Protein AF-0000000076524226 (afdb_homodimer)

InterPro domains:
  IPR002048 EF-hand domain [PF00036] (18-39)
  IPR002048 EF-hand domain [PF13499] (48-120)
  IPR002048 EF-hand domain [PS50222] (10-45)
  IPR002048 EF-hand domain [PS50222] (46-81)
  IPR002048 EF-hand domain [PS50222] (92-127)
  IPR002048 EF-hand domain [SM00054] (14-42)
  IPR002048 EF-hand domain [SM00054] (50-78)
  IPR002048 EF-hand domain [SM00054] (96-124)
  IPR002048 EF-hand domain [cd00051] (17-76)
  IPR002048 EF-hand domain [cd00051] (54-120)
  IPR011992 EF-hand domain pair [SSF47473] (4-131)
  IPR018247 EF-Hand 1, calcium-binding site [PS00018] (23-35)
  IPR018247 EF-Hand 1, calcium-binding site [PS00018] (59-71)
  IPR018247 EF-Hand 1, calcium-binding site [PS00018] (105-117)
  IPR028846 Recoverin family [PTHR23055] (5-121)

Organism: Hydatigena taeniaeformis (NCBI:txid6205)

Sequence (272 aa):
MYTHFFPDGKAKDFYAHLFRTFDQDNSGQIDFSEFLSAISITQSGGPEEKLGLAFQLYDIDGNGHIEESEMNEIIKAIYLMVGETDPSPENSSEVRTHAIFKKMDLNSDHVLSKEEFIRGCINDEHLYNLLASAGSMYTHFFPDGKAKDFYAHLFRTFDQDNSGQIDFSEFLSAISITQSGGPEEKLGLAFQLYDIDGNGHIEESEMNEIIKAIYLMVGETDPSPENSSEVRTHAIFKKMDLNSDHVLSKEEFIRGCINDEHLYNLLASAGS

Foldseek 3Di:
DVCVVPVVCLLVVLVVLLQCLLVVVNPVDHDPVSVVLLCCCLPPNDLLSLLVSLQSSLCRVPPQKHALVSQLSNQQSVCVVVVVPPPPVCPHSSNVSVVLQVQQVPVPPRIHGSVSSSVSCVVDVVNVCVRSVSSD/DVCVVPVVCLLVVLVVLLQCLLVVVNPSDHDPVSVVLLCCCLPPNDLLSLLVSLQSSLVRVPPQKHALVSQLSNQQSVCVVVVVPVPPVCPHSSNVSVVLQVQQVPVPPRIHGSVSSSVSCVVDVVNVCVRSVSSD

pLDDT: mean 84.21, std 14.84, range [30.91, 97.5]

Radius of gyration: 21.05 Å; Cα contacts (8 Å, |Δi|>4): 315; chains: 2; bounding box: 34×66×55 Å

Nearest PDB structures (foldseek):
  5g58-assembly1_A  TM=8.278E-01  e=1.095E-09  Homo sapiens
  5m6c-assembly1_A  TM=8.380E-01  e=1.095E-09  Homo sapiens
  4guk-assembly2_C  TM=8.661E-01  e=4.906E-09  Homo sapiens
  1s1e-assembly1_A  TM=8.691E-01  e=2.821E-08  Homo sapiens
  2i2r-assembly1_F  TM=8.117E-01  e=1.143E-07  Homo sapiens

Secondary structure (DSSP, 8-state):
-GGGT-TTSHHHHHHHHHHHHH-TT-SSSB-HHHHHHHHHHHHH--HHHHHHHHHHHH-TT-SSSEEHHHHHHHHHHHHHHHT-----GGG-HHHHHHHHHHHH-TT-SSEE-HHHHHHHHHT-HHHHHHHHGGG-/-GGGT-TTSHHHHHHHHHHHHH-TT-SSSB-HHHHHHHHHHHHH--HHHHHHHHHHHH-TT-SSSEEHHHHHHHHHHHHHHHT-----GGG-HHHHHHHHHHHH-TT-SSEE-HHHHHHHHHT-HHHHHHHHGGG-

Solvent-accessible surface area (backbone atoms only — not comparable to full-atom values): 14551 Å² total; per-residue (Å²): 120,71,50,72,78,27,74,78,48,43,45,50,54,38,49,52,40,50,48,53,47,38,16,77,81,70,74,72,41,31,38,62,70,36,48,50,50,47,50,41,29,60,75,69,39,52,72,68,52,33,38,50,51,31,48,44,43,31,18,74,86,66,78,69,44,30,38,62,68,37,43,25,52,49,49,41,25,48,30,56,57,73,60,59,64,69,57,50,73,86,58,23,46,63,50,50,37,50,55,53,47,60,70,29,27,83,81,69,77,72,46,30,44,62,66,36,48,48,50,41,26,71,76,27,65,68,50,28,57,59,51,43,43,72,73,96,120,71,49,72,79,25,75,77,49,44,43,49,54,38,51,51,40,50,49,52,45,38,17,78,82,69,74,72,40,30,38,64,69,36,48,51,51,47,49,40,30,60,73,68,40,51,73,67,51,33,40,50,52,32,50,44,44,30,18,73,85,65,79,70,44,29,40,63,70,37,42,26,52,49,50,41,24,49,30,55,56,74,61,56,63,64,66,50,72,86,58,24,46,62,51,50,38,50,54,52,46,60,71,29,26,81,83,69,77,72,44,30,44,64,65,36,48,48,52,42,25,72,77,26,65,68,50,28,58,58,52,43,44,72,74,96

Structure (mmCIF, N/CA/C/O backbone):
data_AF-0000000076524226-model_v1
#
loop_
_entity.id
_entity.type
_entity.pdbx_description
1 polymer 'Neuronal calcium sensor 2'
#
loop_
_atom_site.group_PDB
_atom_site.id
_atom_site.type_symbol
_atom_site.label_atom_id
_atom_site.label_alt_id
_atom_site.label_comp_id
_atom_site.label_asym_id
_atom_site.label_entity_id
_atom_site.label_seq_id
_atom_site.pdbx_PDB_ins_code
_atom_site.Cartn_x
_atom_site.Cartn_y
_atom_site.Cartn_z
_atom_site.occupancy
_atom_site.B_iso_or_equiv
_atom_site.auth_seq_id
_atom_site.auth_comp_id
_atom_site.auth_asym_id
_atom_site.auth_atom_id
_atom_site.pdbx_PDB_model_num
ATOM 1 N N . MET A 1 1 ? -4.512 12.789 -16.297 1 31.08 1 MET A N 1
ATOM 2 C CA . MET A 1 1 ? -3.553 13.094 -15.242 1 31.08 1 MET A CA 1
ATOM 3 C C . MET A 1 1 ? -2.791 11.844 -14.828 1 31.08 1 MET A C 1
ATOM 5 O O . MET A 1 1 ? -1.643 11.93 -14.383 1 31.08 1 MET A O 1
ATOM 9 N N . TYR A 1 2 ? -3.562 10.672 -14.859 1 38.88 2 TYR A N 1
ATOM 10 C CA . TYR A 1 2 ? -2.982 9.383 -14.508 1 38.88 2 TYR A CA 1
ATOM 11 C C . TYR A 1 2 ? -1.865 9 -15.477 1 38.88 2 TYR A C 1
ATOM 13 O O . TYR A 1 2 ? -1.028 8.148 -15.164 1 38.88 2 TYR A O 1
ATOM 21 N N . THR A 1 3 ? -1.943 9.633 -16.531 1 41.25 3 THR A N 1
ATOM 22 C CA . THR A 1 3 ? -1.023 9.312 -17.625 1 41.25 3 THR A CA 1
ATOM 23 C C . THR A 1 3 ? 0.42 9.586 -17.203 1 41.25 3 THR A C 1
ATOM 25 O O . THR A 1 3 ? 1.344 8.922 -17.688 1 41.25 3 THR A O 1
ATOM 28 N N . HIS A 1 4 ? 0.502 10.562 -16.484 1 46.34 4 HIS A N 1
ATOM 29 C CA . HIS A 1 4 ? 1.869 10.992 -16.203 1 46.34 4 HIS A CA 1
ATOM 30 C C . HIS A 1 4 ? 2.598 9.977 -15.328 1 46.34 4 HIS A C 1
ATOM 32 O O . HIS A 1 4 ? 3.818 9.828 -15.422 1 46.34 4 HIS A O 1
ATOM 38 N N . PHE A 1 5 ? 1.828 9.328 -14.477 1 49.19 5 PHE A N 1
ATOM 39 C CA . PHE A 1 5 ? 2.488 8.422 -13.547 1 49.19 5 PHE A CA 1
ATOM 40 C C . PHE A 1 5 ? 2.865 7.117 -14.242 1 49.19 5 PHE A C 1
ATOM 42 O O . PHE A 1 5 ? 3.844 6.469 -13.867 1 49.19 5 PHE A O 1
ATOM 49 N N . PHE A 1 6 ? 1.937 6.965 -15.312 1 55.94 6 PHE A N 1
ATOM 50 C CA . PHE A 1 6 ? 2.211 5.727 -16.031 1 55.94 6 PHE A CA 1
ATOM 51 C C . PHE A 1 6 ? 2.342 5.988 -17.531 1 55.94 6 PHE A C 1
ATOM 53 O O . PHE A 1 6 ? 1.397 5.758 -18.297 1 55.94 6 PHE A O 1
ATOM 60 N N . PRO A 1 7 ? 3.432 6.609 -17.766 1 52.22 7 PRO A N 1
ATOM 61 C CA . PRO A 1 7 ? 3.549 6.938 -19.188 1 52.22 7 PRO A CA 1
ATOM 62 C C . PRO A 1 7 ? 3.156 5.77 -20.094 1 52.22 7 PRO A C 1
ATOM 64 O O . PRO A 1 7 ? 2.629 5.984 -21.188 1 52.22 7 PRO A O 1
ATOM 67 N N . ASP A 1 8 ? 3.463 4.613 -19.797 1 54.5 8 ASP A N 1
ATOM 68 C CA . ASP A 1 8 ? 3.234 3.586 -20.812 1 54.5 8 ASP A CA 1
ATOM 69 C C . ASP A 1 8 ? 1.998 2.754 -20.484 1 54.5 8 ASP A C 1
ATOM 71 O O . ASP A 1 8 ? 1.542 1.955 -21.297 1 54.5 8 ASP A O 1
ATOM 75 N N . GLY A 1 9 ? 1.13 3.24 -19.594 1 59 9 GLY A N 1
ATOM 76 C CA . GLY A 1 9 ? -0.111 2.52 -19.359 1 59 9 GLY A CA 1
ATOM 77 C C . GLY A 1 9 ? 0.104 1.14 -18.766 1 59 9 GLY A C 1
ATOM 78 O O . GLY A 1 9 ? -0.778 0.603 -18.094 1 59 9 GLY A O 1
ATOM 79 N N . LYS A 1 10 ? 1.213 0.579 -19.078 1 61.47 10 LYS A N 1
ATOM 80 C CA . LYS A 1 10 ? 1.454 -0.808 -18.688 1 61.47 10 LYS A CA 1
ATOM 81 C C . LYS A 1 10 ? 1.562 -0.943 -17.172 1 61.47 10 LYS A C 1
ATOM 83 O O . LYS A 1 10 ? 1.096 -1.929 -16.594 1 61.47 10 LYS A O 1
ATOM 88 N N . ALA A 1 11 ? 1.977 -0.024 -16.547 1 72.44 11 ALA A N 1
ATOM 89 C CA . ALA A 1 11 ? 2.018 -0.03 -15.078 1 72.44 11 ALA A CA 1
ATOM 90 C C . ALA A 1 11 ? 0.61 -0.019 -14.492 1 72.44 11 ALA A C 1
ATOM 92 O O . ALA A 1 11 ? 0.351 -0.669 -13.477 1 72.44 11 ALA A O 1
ATOM 93 N N . LYS A 1 12 ? -0.269 0.464 -15.32 1 82.38 12 LYS A N 1
ATOM 94 C CA . LYS A 1 12 ? -1.661 0.52 -14.883 1 82.38 12 LYS A CA 1
ATOM 95 C C . LYS A 1 12 ? -2.277 -0.875 -14.828 1 82.38 12 LYS A C 1
ATOM 97 O O . LYS A 1 12 ? -3.1 -1.163 -13.953 1 82.38 12 LYS A O 1
ATOM 102 N N . ASP A 1 13 ? -1.847 -1.724 -15.719 1 86.31 13 ASP A N 1
ATOM 103 C CA . ASP A 1 13 ? -2.383 -3.08 -15.758 1 86.31 13 ASP A CA 1
ATOM 104 C C . ASP A 1 13 ? -2.031 -3.846 -14.484 1 86.31 13 ASP A C 1
ATOM 106 O O . ASP A 1 13 ? -2.857 -4.586 -13.953 1 86.31 13 ASP A O 1
ATOM 110 N N . PHE A 1 14 ? -0.881 -3.586 -14.102 1 87.06 14 PHE A N 1
ATOM 111 C CA . PHE A 1 14 ? -0.461 -4.266 -12.883 1 87.06 14 PHE A CA 1
ATOM 112 C C . PHE A 1 14 ? -1.296 -3.807 -11.695 1 87.06 14 PHE A C 1
ATOM 114 O O . PHE A 1 14 ? -1.747 -4.625 -10.891 1 87.06 14 PHE A O 1
ATOM 121 N N . TYR A 1 15 ? -1.519 -2.559 -11.695 1 90.06 15 TYR A N 1
ATOM 122 C CA . TYR A 1 15 ? -2.26 -2.025 -10.562 1 90.06 15 TYR A CA 1
ATOM 123 C C . TYR A 1 15 ? -3.723 -2.451 -10.617 1 90.06 15 TYR A C 1
ATOM 125 O O . TYR A 1 15 ? -4.367 -2.615 -9.578 1 90.06 15 TYR A O 1
ATOM 133 N N . ALA A 1 16 ? -4.184 -2.656 -11.758 1 92.38 16 ALA A N 1
ATOM 134 C CA . ALA A 1 16 ? -5.531 -3.193 -11.898 1 92.38 16 ALA A CA 1
ATOM 135 C C . ALA A 1 16 ? -5.629 -4.598 -11.305 1 92.38 16 ALA A C 1
ATOM 137 O O . ALA A 1 16 ? -6.617 -4.938 -10.656 1 92.38 16 ALA A O 1
ATOM 138 N N . HIS A 1 17 ? -4.602 -5.367 -11.523 1 91.88 17 HIS A N 1
ATOM 139 C CA . HIS A 1 17 ? -4.57 -6.715 -10.969 1 91.88 17 HIS A CA 1
ATOM 140 C C . HIS A 1 17 ? -4.441 -6.676 -9.445 1 91.88 17 HIS A C 1
ATOM 142 O O . HIS A 1 17 ? -5.074 -7.469 -8.75 1 91.88 17 HIS A O 1
ATOM 148 N N . LEU A 1 18 ? -3.65 -5.738 -8.992 1 91.81 18 LEU A N 1
ATOM 149 C CA . LEU A 1 18 ? -3.492 -5.57 -7.551 1 91.81 18 LEU A CA 1
ATOM 150 C C . LEU A 1 18 ? -4.805 -5.133 -6.906 1 91.81 18 LEU A C 1
ATOM 152 O O . LEU A 1 18 ? -5.188 -5.652 -5.855 1 91.81 18 LEU A O 1
ATOM 156 N N . PHE A 1 19 ? -5.426 -4.254 -7.566 1 94.81 19 PHE A N 1
ATOM 157 C CA . PHE A 1 19 ? -6.719 -3.768 -7.094 1 94.81 19 PHE A CA 1
ATOM 158 C C . PHE A 1 19 ? -7.715 -4.91 -6.977 1 94.81 19 PHE A C 1
ATOM 160 O O . PHE A 1 19 ? -8.406 -5.039 -5.961 1 94.81 19 PHE A O 1
ATOM 167 N N . ARG A 1 20 ? -7.781 -5.684 -7.984 1 94.44 20 ARG A N 1
ATOM 168 C CA . ARG A 1 20 ? -8.68 -6.836 -7.988 1 94.44 20 ARG A CA 1
ATOM 169 C C . ARG A 1 20 ? -8.352 -7.785 -6.84 1 94.44 20 ARG A C 1
ATOM 171 O O . ARG A 1 20 ? -9.258 -8.375 -6.242 1 94.44 20 ARG A O 1
ATOM 178 N N . THR A 1 21 ? -7.113 -7.961 -6.555 1 93.81 21 THR A N 1
ATOM 179 C CA . THR A 1 21 ? -6.672 -8.852 -5.488 1 93.81 21 THR A CA 1
ATOM 180 C C . THR A 1 21 ? -7.152 -8.352 -4.129 1 93.81 21 THR A C 1
ATOM 182 O O . THR A 1 21 ? -7.547 -9.148 -3.271 1 93.81 21 THR A O 1
ATOM 185 N N . PHE A 1 22 ? -7.152 -7.039 -3.971 1 93.81 22 PHE A N 1
ATOM 186 C CA . PHE A 1 22 ? -7.59 -6.445 -2.713 1 93.81 22 PHE A CA 1
ATOM 187 C C . PHE A 1 22 ? -9.109 -6.453 -2.607 1 93.81 22 PHE A C 1
ATOM 189 O O . PHE A 1 22 ? -9.656 -6.543 -1.507 1 93.81 22 PHE A O 1
ATOM 196 N N . ASP A 1 23 ? -9.688 -6.332 -3.742 1 95.62 23 ASP A N 1
ATOM 197 C CA . ASP A 1 23 ? -11.148 -6.375 -3.807 1 95.62 23 ASP A CA 1
ATOM 198 C C . ASP A 1 23 ? -11.656 -7.812 -3.736 1 95.62 23 ASP A C 1
ATOM 200 O O . ASP A 1 23 ? -12.172 -8.344 -4.723 1 95.62 23 ASP A O 1
ATOM 204 N N . GLN A 1 24 ? -11.688 -8.383 -2.611 1 91.62 24 GLN A N 1
ATOM 205 C CA . GLN A 1 24 ? -11.906 -9.805 -2.395 1 91.62 24 GLN A CA 1
ATOM 206 C C . GLN A 1 24 ? -13.328 -10.211 -2.793 1 91.62 24 GLN A C 1
ATOM 208 O O . GLN A 1 24 ? -13.562 -11.352 -3.201 1 91.62 24 GLN A O 1
ATOM 213 N N . ASP A 1 25 ? -14.266 -9.273 -2.734 1 92.88 25 ASP A N 1
ATOM 214 C CA . ASP A 1 25 ? -15.641 -9.641 -3.055 1 92.88 25 ASP A CA 1
ATOM 215 C C . ASP A 1 25 ? -16 -9.234 -4.48 1 92.88 25 ASP A C 1
ATOM 217 O O . ASP A 1 25 ? -17.156 -9.305 -4.879 1 92.88 25 ASP A O 1
ATOM 221 N N . ASN A 1 26 ? -15.039 -8.695 -5.215 1 92.75 26 ASN A N 1
ATOM 222 C CA . ASN A 1 26 ? -15.188 -8.32 -6.617 1 92.75 26 ASN A CA 1
ATOM 223 C C . ASN A 1 26 ? -16.312 -7.309 -6.816 1 92.75 26 ASN A C 1
ATOM 225 O O . ASN A 1 26 ? -17.078 -7.41 -7.77 1 92.75 26 ASN A O 1
ATOM 229 N N . SER A 1 27 ? -16.438 -6.336 -5.91 1 94.75 27 SER A N 1
ATOM 230 C CA . SER A 1 27 ? -17.5 -5.328 -5.98 1 94.75 27 SER A CA 1
ATOM 231 C C . SER A 1 27 ? -17.078 -4.164 -6.875 1 94.75 27 SER A C 1
ATOM 233 O O . SER A 1 27 ? -17.922 -3.34 -7.254 1 94.75 27 SER A O 1
ATOM 235 N N . GLY A 1 28 ? -15.812 -4.066 -7.16 1 95.25 28 GLY A N 1
ATOM 236 C CA . GLY A 1 28 ? -15.297 -2.939 -7.918 1 95.25 28 GLY A CA 1
ATOM 237 C C . GLY A 1 28 ? -14.805 -1.807 -7.035 1 95.25 28 GLY A C 1
ATOM 238 O O . GLY A 1 28 ? -14.398 -0.757 -7.535 1 95.25 28 GLY A O 1
ATOM 239 N N . GLN A 1 29 ? -14.93 -2.061 -5.77 1 97.12 29 GLN A N 1
ATOM 240 C CA . GLN A 1 29 ? -14.422 -1.116 -4.781 1 97.12 29 GLN A CA 1
ATOM 241 C C . GLN A 1 29 ? -13.781 -1.846 -3.602 1 97.12 29 GLN A C 1
ATOM 243 O O . GLN A 1 29 ? -14.125 -2.992 -3.312 1 97.12 29 GLN A O 1
ATOM 248 N N . ILE A 1 30 ? -12.852 -1.221 -2.953 1 97.19 30 ILE A N 1
ATOM 249 C CA . ILE A 1 30 ? -12.195 -1.782 -1.78 1 97.19 30 ILE A CA 1
ATOM 250 C C . ILE A 1 30 ? -12.797 -1.181 -0.513 1 97.19 30 ILE A C 1
ATOM 252 O O . ILE A 1 30 ? -12.797 0.04 -0.337 1 97.19 30 ILE A O 1
ATOM 256 N N . ASP A 1 31 ? -13.383 -1.979 0.28 1 96.69 31 ASP A N 1
ATOM 257 C CA . ASP A 1 31 ? -13.875 -1.489 1.563 1 96.69 31 ASP A CA 1
ATOM 258 C C . ASP A 1 31 ? -12.789 -1.568 2.633 1 96.69 31 ASP A C 1
ATOM 260 O O . ASP A 1 31 ? -11.672 -2.016 2.361 1 96.69 31 ASP A O 1
ATOM 264 N N . PHE A 1 32 ? -13.109 -1.116 3.799 1 94.5 32 PHE A N 1
ATOM 265 C CA . PHE A 1 32 ? -12.086 -0.991 4.836 1 94.5 32 PHE A CA 1
ATOM 266 C C . PHE A 1 32 ? -11.578 -2.361 5.262 1 94.5 32 PHE A C 1
ATOM 268 O O . PHE A 1 32 ? -10.375 -2.539 5.492 1 94.5 32 PHE A O 1
ATOM 275 N N . SER A 1 33 ? -12.43 -3.309 5.402 1 94.88 33 SER A N 1
ATOM 276 C CA . SER A 1 33 ? -12.016 -4.648 5.812 1 94.88 33 SER A CA 1
ATOM 277 C C . SER A 1 33 ? -11.039 -5.25 4.816 1 94.88 33 SER A C 1
ATOM 279 O O . SER A 1 33 ? -10.039 -5.863 5.207 1 94.88 33 SER A O 1
ATOM 281 N N . GLU A 1 34 ? -11.336 -5.086 3.551 1 95.94 34 GLU A N 1
ATOM 282 C CA . GLU A 1 34 ? -10.445 -5.566 2.496 1 95.94 34 GLU A CA 1
ATOM 283 C C . GLU A 1 34 ? -9.102 -4.844 2.533 1 95.94 34 GLU A C 1
ATOM 285 O O . GLU A 1 34 ? -8.055 -5.473 2.396 1 95.94 34 GLU A O 1
ATOM 290 N N . PHE A 1 35 ? -9.227 -3.602 2.713 1 93.81 35 PHE A N 1
ATOM 291 C CA . PHE A 1 35 ? -8.031 -2.771 2.801 1 93.81 35 PHE A CA 1
ATOM 292 C C . PHE A 1 35 ? -7.148 -3.217 3.959 1 93.81 35 PHE A C 1
ATOM 294 O O . PHE A 1 35 ? -5.953 -3.453 3.777 1 93.81 35 PHE A O 1
ATOM 301 N N . LEU A 1 36 ? -7.781 -3.316 5.051 1 90.56 36 LEU A N 1
ATOM 302 C CA . LEU A 1 36 ? -7.047 -3.697 6.254 1 90.56 36 LEU A CA 1
ATOM 303 C C . LEU A 1 36 ? -6.402 -5.07 6.086 1 90.56 36 LEU A C 1
ATOM 305 O O . LEU A 1 36 ? -5.254 -5.273 6.484 1 90.56 36 LEU A O 1
ATOM 309 N N . SER A 1 37 ? -7.102 -5.988 5.52 1 91.19 37 SER A N 1
ATOM 310 C CA . SER A 1 37 ? -6.59 -7.34 5.301 1 91.19 37 SER A CA 1
ATOM 311 C C . SER A 1 37 ? -5.363 -7.324 4.398 1 91.19 37 SER A C 1
ATOM 313 O O . SER A 1 37 ? -4.348 -7.953 4.711 1 91.19 37 SER A O 1
ATOM 315 N N . ALA A 1 38 ? -5.484 -6.617 3.34 1 90.56 38 ALA A N 1
ATOM 316 C CA . ALA A 1 38 ? -4.395 -6.555 2.369 1 90.56 38 ALA A CA 1
ATOM 317 C C . ALA A 1 38 ? -3.135 -5.965 2.996 1 90.56 38 ALA A C 1
ATOM 319 O O . ALA A 1 38 ? -2.049 -6.539 2.883 1 90.56 38 ALA A O 1
ATOM 320 N N . ILE A 1 39 ? -3.307 -4.883 3.684 1 86.69 39 ILE A N 1
ATOM 321 C CA . ILE A 1 39 ? -2.158 -4.199 4.266 1 86.69 39 ILE A CA 1
ATOM 322 C C . ILE A 1 39 ? -1.555 -5.055 5.379 1 86.69 39 ILE A C 1
ATOM 324 O O . ILE A 1 39 ? -0.332 -5.176 5.48 1 86.69 39 ILE A O 1
ATOM 328 N N . SER A 1 40 ? -2.389 -5.586 6.164 1 85.5 40 SER A N 1
ATOM 329 C CA . SER A 1 40 ? -1.905 -6.422 7.258 1 85.5 40 SER A CA 1
ATOM 330 C C . SER A 1 40 ? -1.072 -7.59 6.734 1 85.5 40 SER A C 1
ATOM 332 O O . SER A 1 40 ? -0.004 -7.883 7.273 1 85.5 40 SER A O 1
ATOM 334 N N . ILE A 1 41 ? -1.56 -8.195 5.723 1 86.69 41 ILE A N 1
ATOM 335 C CA . ILE A 1 41 ? -0.859 -9.336 5.129 1 86.69 41 ILE A CA 1
ATOM 336 C C . ILE A 1 41 ? 0.471 -8.867 4.543 1 86.69 41 ILE A C 1
ATOM 338 O O . ILE A 1 41 ? 1.507 -9.5 4.754 1 86.69 41 ILE A O 1
ATOM 342 N N . THR A 1 42 ? 0.427 -7.762 3.865 1 83.81 42 THR A N 1
ATOM 343 C CA . THR A 1 42 ? 1.626 -7.277 3.191 1 83.81 42 THR A CA 1
ATOM 344 C C . THR A 1 42 ? 2.666 -6.812 4.207 1 83.81 42 THR A C 1
ATOM 346 O O . THR A 1 42 ? 3.867 -7.004 4.008 1 83.81 42 THR A O 1
ATOM 349 N N . GLN A 1 43 ? 2.211 -6.242 5.254 1 76.06 43 GLN A N 1
ATOM 350 C CA . GLN A 1 43 ? 3.129 -5.656 6.227 1 76.06 43 GLN A CA 1
ATOM 351 C C . GLN A 1 43 ? 3.615 -6.703 7.223 1 76.06 43 GLN A C 1
ATOM 353 O O . GLN A 1 43 ? 4.793 -6.719 7.586 1 76.06 43 GLN A O 1
ATOM 358 N N . SER A 1 44 ? 2.709 -7.586 7.691 1 80.38 44 SER A N 1
ATOM 359 C CA . SER A 1 44 ? 3.074 -8.422 8.836 1 80.38 44 SER A CA 1
ATOM 360 C C . SER A 1 44 ? 2.639 -9.867 8.625 1 80.38 44 SER A C 1
ATOM 362 O O . SER A 1 44 ? 2.756 -10.695 9.531 1 80.38 44 SER A O 1
ATOM 364 N N . GLY A 1 45 ? 2.158 -10.125 7.551 1 82.31 45 GLY A N 1
ATOM 365 C CA . GLY A 1 45 ? 1.712 -11.492 7.297 1 82.31 45 GLY A CA 1
ATOM 366 C C . GLY A 1 45 ? 2.852 -12.492 7.246 1 82.31 45 GLY A C 1
ATOM 367 O O . GLY A 1 45 ? 3.979 -12.141 6.895 1 82.31 45 GLY A O 1
ATOM 368 N N . GLY A 1 46 ? 2.602 -13.68 7.656 1 85.31 46 GLY A N 1
ATOM 369 C CA . GLY A 1 46 ? 3.551 -14.773 7.484 1 85.31 46 GLY A CA 1
ATOM 370 C C . GLY A 1 46 ? 3.725 -15.188 6.035 1 85.31 46 GLY A C 1
ATOM 371 O O . GLY A 1 46 ? 3.01 -14.703 5.156 1 85.31 46 GLY A O 1
ATOM 372 N N . PRO A 1 47 ? 4.699 -16.031 5.781 1 85.31 47 PRO A N 1
ATOM 373 C CA . PRO A 1 47 ? 4.977 -16.469 4.41 1 85.31 47 PRO A CA 1
ATOM 374 C C . PRO A 1 47 ? 3.746 -17.047 3.717 1 85.31 47 PRO A C 1
ATOM 376 O O . PRO A 1 47 ? 3.479 -16.719 2.555 1 85.31 47 PRO A O 1
ATOM 379 N N . GLU A 1 48 ? 2.977 -17.844 4.387 1 89 48 GLU A N 1
ATOM 380 C CA . GLU A 1 48 ? 1.812 -18.469 3.771 1 89 48 GLU A CA 1
ATOM 381 C C . GLU A 1 48 ? 0.752 -17.438 3.41 1 89 48 GLU A C 1
ATOM 383 O O . GLU A 1 48 ? 0.122 -17.516 2.355 1 89 48 GLU A O 1
ATOM 388 N N . GLU A 1 49 ? 0.533 -16.484 4.262 1 89.94 49 GLU A N 1
ATOM 389 C CA . GLU A 1 49 ? -0.441 -15.43 4.004 1 89.94 49 GLU A CA 1
ATOM 390 C C . GLU A 1 49 ? -0.025 -14.578 2.811 1 89.94 49 GLU A C 1
ATOM 392 O O . GLU A 1 49 ? -0.855 -14.242 1.964 1 89.94 49 GLU A O 1
ATOM 397 N N . LYS A 1 50 ? 1.212 -14.281 2.77 1 90.31 50 LYS A N 1
ATOM 398 C CA . LYS A 1 50 ? 1.738 -13.477 1.668 1 90.31 50 LYS A CA 1
ATOM 399 C C . LYS A 1 50 ? 1.641 -14.234 0.344 1 90.31 50 LYS A C 1
ATOM 401 O O . LYS A 1 50 ? 1.257 -13.656 -0.676 1 90.31 50 LYS A O 1
ATOM 406 N N . LEU A 1 51 ? 1.94 -15.484 0.451 1 92.94 51 LEU A N 1
ATOM 407 C CA . LEU A 1 51 ? 1.843 -16.297 -0.753 1 92.94 51 LEU A CA 1
ATOM 408 C C . LEU A 1 51 ? 0.387 -16.484 -1.168 1 92.94 51 LEU A C 1
ATOM 410 O O . LEU A 1 51 ? 0.085 -16.594 -2.359 1 92.94 51 LEU A O 1
ATOM 414 N N . GLY A 1 52 ? -0.476 -16.547 -0.219 1 93.12 52 GLY A N 1
ATOM 415 C CA . GLY A 1 52 ? -1.895 -16.578 -0.538 1 93.12 52 GLY A CA 1
ATOM 416 C C . GLY A 1 52 ? -2.361 -15.359 -1.308 1 93.12 52 GLY A C 1
ATOM 417 O O . GLY A 1 52 ? -3.127 -15.477 -2.268 1 93.12 52 GLY A O 1
ATOM 418 N N . LEU A 1 53 ? -1.944 -14.273 -0.827 1 92.06 53 LEU A N 1
ATOM 419 C CA . LEU A 1 53 ? -2.268 -13.039 -1.527 1 92.06 53 LEU A CA 1
ATOM 420 C C . LEU A 1 53 ? -1.665 -13.031 -2.928 1 92.06 53 LEU A C 1
ATOM 422 O O . LEU A 1 53 ? -2.328 -12.641 -3.893 1 92.06 53 LEU A O 1
ATOM 426 N N . ALA A 1 54 ? -0.431 -13.438 -3.053 1 93.19 54 ALA A N 1
ATOM 427 C CA . ALA A 1 54 ? 0.229 -13.539 -4.352 1 93.19 54 ALA A CA 1
ATOM 428 C C . ALA A 1 54 ? -0.529 -14.484 -5.281 1 93.19 54 ALA A C 1
ATOM 430 O O . ALA A 1 54 ? -0.68 -14.203 -6.473 1 93.19 54 ALA A O 1
ATOM 431 N N . PHE A 1 55 ? -0.943 -15.602 -4.738 1 95.44 55 PHE A N 1
ATOM 432 C CA . PHE A 1 55 ? -1.729 -16.547 -5.516 1 95.44 55 PHE A CA 1
ATOM 433 C C . PHE A 1 55 ? -2.949 -15.867 -6.125 1 95.44 55 PHE A C 1
ATOM 435 O O . PHE A 1 55 ? -3.252 -16.062 -7.305 1 95.44 55 PHE A O 1
ATOM 442 N N . GLN A 1 56 ? -3.605 -15.078 -5.316 1 94.38 56 GLN A N 1
ATOM 443 C CA . GLN A 1 56 ? -4.797 -14.367 -5.785 1 94.38 56 GLN A CA 1
ATOM 444 C C . GLN A 1 56 ? -4.445 -13.367 -6.879 1 94.38 56 GLN A C 1
ATOM 446 O O . GLN A 1 56 ? -5.234 -13.133 -7.797 1 94.38 56 GLN A O 1
ATOM 451 N N . LEU A 1 57 ? -3.344 -12.789 -6.789 1 94.38 57 LEU A N 1
ATOM 452 C CA . LEU A 1 57 ? -2.871 -11.852 -7.805 1 94.38 57 LEU A CA 1
ATOM 453 C C . LEU A 1 57 ? -2.695 -12.547 -9.148 1 94.38 57 LEU A C 1
ATOM 455 O O . LEU A 1 57 ? -3.102 -12.023 -10.188 1 94.38 57 LEU A O 1
ATOM 459 N N . TYR A 1 58 ? -2.158 -13.734 -9.078 1 94.81 58 TYR A N 1
ATOM 460 C CA . TYR A 1 58 ? -1.859 -14.477 -10.297 1 94.81 58 TYR A CA 1
ATOM 461 C C . TYR A 1 58 ? -3.109 -15.156 -10.844 1 94.81 58 TYR A C 1
ATOM 463 O O . TYR A 1 58 ? -3.197 -15.438 -12.039 1 94.81 58 TYR A O 1
ATOM 471 N N . ASP A 1 59 ? -4.039 -15.477 -9.969 1 96 59 ASP A N 1
ATOM 472 C CA . ASP A 1 59 ? -5.301 -16.078 -10.398 1 96 59 ASP A CA 1
ATOM 473 C C . ASP A 1 59 ? -6.273 -15.008 -10.898 1 96 59 ASP A C 1
ATOM 475 O O . ASP A 1 59 ? -7.219 -14.641 -10.195 1 96 59 ASP A O 1
ATOM 479 N N . ILE A 1 60 ? -6.148 -14.648 -12.07 1 94.81 60 ILE A N 1
ATOM 480 C CA . ILE A 1 60 ? -6.777 -13.453 -12.633 1 94.81 60 ILE A CA 1
ATOM 481 C C . ILE A 1 60 ? -8.289 -13.664 -12.719 1 94.81 60 ILE A C 1
ATOM 483 O O . ILE A 1 60 ? -9.07 -12.766 -12.391 1 94.81 60 ILE A O 1
ATOM 487 N N . ASP A 1 61 ? -8.758 -14.836 -13.094 1 93.75 61 ASP A N 1
ATOM 488 C CA . ASP A 1 61 ? -10.195 -15.031 -13.25 1 93.75 61 ASP A CA 1
ATOM 489 C C . ASP A 1 61 ? -10.82 -15.539 -11.953 1 93.75 61 ASP A C 1
ATOM 491 O O . ASP A 1 61 ? -12.031 -15.75 -11.883 1 93.75 61 ASP A O 1
ATOM 495 N N . GLY A 1 62 ? -9.984 -15.852 -10.945 1 93.12 62 GLY A N 1
ATOM 496 C CA . GLY A 1 62 ? -10.461 -16.188 -9.609 1 93.12 62 GLY A CA 1
ATOM 497 C C . GLY A 1 62 ? -11.07 -17.578 -9.531 1 93.12 62 GLY A C 1
ATOM 498 O O . GLY A 1 62 ? -11.945 -17.828 -8.695 1 93.12 62 GLY A O 1
ATOM 499 N N . ASN A 1 63 ? -10.664 -18.484 -10.344 1 94.81 63 ASN A N 1
ATOM 500 C CA . ASN A 1 63 ? -11.289 -19.797 -10.367 1 94.81 63 ASN A CA 1
ATOM 501 C C . ASN A 1 63 ? -10.57 -20.781 -9.438 1 94.81 63 ASN A C 1
ATOM 503 O O . ASN A 1 63 ? -10.914 -21.969 -9.398 1 94.81 63 ASN A O 1
ATOM 507 N N . GLY A 1 64 ? -9.516 -20.312 -8.789 1 94.94 64 GLY A N 1
ATOM 508 C CA . GLY A 1 64 ? -8.891 -21.109 -7.75 1 94.94 64 GLY A CA 1
ATOM 509 C C . GLY A 1 64 ? -7.652 -21.844 -8.227 1 94.94 64 GLY A C 1
ATOM 510 O O . GLY A 1 64 ? -7.074 -22.641 -7.484 1 94.94 64 GLY A O 1
ATOM 511 N N . HIS A 1 65 ? -7.242 -21.672 -9.391 1 97.12 65 HIS A N 1
ATOM 512 C CA . HIS A 1 65 ? -5.973 -22.156 -9.906 1 97.12 65 HIS A CA 1
ATOM 513 C C . HIS A 1 65 ? -5.316 -21.141 -10.836 1 97.12 65 HIS A C 1
ATOM 515 O O . HIS A 1 65 ? -5.984 -20.234 -11.336 1 97.12 65 HIS A O 1
ATOM 521 N N . ILE A 1 66 ? -4.031 -21.297 -11.047 1 97.5 66 ILE A N 1
ATOM 522 C CA . ILE A 1 66 ? -3.287 -20.375 -11.906 1 97.5 66 ILE A CA 1
ATOM 523 C C . ILE A 1 66 ? -2.947 -21.078 -13.227 1 97.5 66 ILE A C 1
ATOM 525 O O . ILE A 1 66 ? -2.264 -22.094 -13.234 1 97.5 66 ILE A O 1
ATOM 529 N N . GLU A 1 67 ? -3.484 -20.516 -14.273 1 97.5 67 GLU A N 1
ATOM 530 C CA . GLU A 1 67 ? -3.061 -20.969 -15.594 1 97.5 67 GLU A CA 1
ATOM 531 C C . GLU A 1 67 ? -1.744 -20.328 -16 1 97.5 67 GLU A C 1
ATOM 533 O O . GLU A 1 67 ? -1.399 -19.25 -15.516 1 97.5 67 GLU A O 1
ATOM 538 N N . GLU A 1 68 ? -1.075 -20.984 -16.906 1 96.62 68 GLU A N 1
ATOM 539 C CA . GLU A 1 68 ? 0.204 -20.453 -17.359 1 96.62 68 GLU A CA 1
ATOM 540 C C . GLU A 1 68 ? 0.032 -19.078 -18 1 96.62 68 GLU A C 1
ATOM 542 O O . GLU A 1 68 ? 0.872 -18.188 -17.812 1 96.62 68 GLU A O 1
ATOM 547 N N . SER A 1 69 ? -1.037 -18.953 -18.75 1 96.38 69 SER A N 1
ATOM 548 C CA . SER A 1 69 ? -1.312 -17.672 -19.391 1 96.38 69 SER A CA 1
ATOM 549 C C . SER A 1 69 ? -1.53 -16.578 -18.359 1 96.38 69 SER A C 1
ATOM 551 O O . SER A 1 69 ? -1.104 -15.438 -18.562 1 96.38 69 SER A O 1
ATOM 553 N N . GLU A 1 70 ? -2.207 -16.844 -17.25 1 96.38 70 GLU A N 1
ATOM 554 C CA . GLU A 1 70 ? -2.428 -15.883 -16.188 1 96.38 70 GLU A CA 1
ATOM 555 C C . GLU A 1 70 ? -1.11 -15.461 -15.531 1 96.38 70 GLU A C 1
ATOM 557 O O . GLU A 1 70 ? -0.873 -14.273 -15.305 1 96.38 70 GLU A O 1
ATOM 562 N N . MET A 1 71 ? -0.304 -16.453 -15.289 1 94.44 71 MET A N 1
ATOM 563 C CA . MET A 1 71 ? 0.999 -16.156 -14.695 1 94.44 71 MET A CA 1
ATOM 564 C C . MET A 1 71 ? 1.823 -15.258 -15.617 1 94.44 71 MET A C 1
ATOM 566 O O . MET A 1 71 ? 2.424 -14.289 -15.164 1 94.44 71 MET A O 1
ATOM 570 N N . ASN A 1 72 ? 1.794 -15.586 -16.844 1 93.62 72 ASN A N 1
ATOM 571 C CA . ASN A 1 72 ? 2.547 -14.789 -17.812 1 93.62 72 ASN A CA 1
ATOM 572 C C . ASN A 1 72 ? 2.051 -13.352 -17.859 1 93.62 72 ASN A C 1
ATOM 574 O O . ASN A 1 72 ? 2.846 -12.414 -18.016 1 93.62 72 ASN A O 1
ATOM 578 N N . GLU A 1 73 ? 0.758 -13.18 -17.781 1 93.12 73 GLU A N 1
ATOM 579 C CA . GLU A 1 73 ? 0.173 -11.836 -17.812 1 93.12 73 GLU A CA 1
ATOM 580 C C . GLU A 1 73 ? 0.683 -10.984 -16.672 1 93.12 73 GLU A C 1
ATOM 582 O O . GLU A 1 73 ? 1.023 -9.812 -16.859 1 93.12 73 GLU A O 1
ATOM 587 N N . ILE A 1 74 ? 0.776 -11.516 -15.508 1 91.62 74 ILE A N 1
ATOM 588 C CA . ILE A 1 74 ? 1.22 -10.781 -14.328 1 91.62 74 ILE A CA 1
ATOM 589 C C . ILE A 1 74 ? 2.719 -10.508 -14.422 1 91.62 74 ILE A C 1
ATOM 591 O O . ILE A 1 74 ? 3.17 -9.391 -14.164 1 91.62 74 ILE A O 1
ATOM 595 N N . ILE A 1 75 ? 3.479 -11.539 -14.828 1 87.62 75 ILE A N 1
ATOM 596 C CA . ILE A 1 75 ? 4.926 -11.398 -14.953 1 87.62 75 ILE A CA 1
ATOM 597 C C . ILE A 1 75 ? 5.254 -10.32 -15.992 1 87.62 75 ILE A C 1
ATOM 599 O O . ILE A 1 75 ? 6.133 -9.484 -15.773 1 87.62 75 ILE A O 1
ATOM 603 N N . LYS A 1 76 ? 4.516 -10.367 -17.047 1 87.94 76 LYS A N 1
ATOM 604 C CA . LYS A 1 76 ? 4.688 -9.352 -18.078 1 87.94 76 LYS A CA 1
ATOM 605 C C . LYS A 1 76 ? 4.406 -7.957 -17.531 1 87.94 76 LYS A C 1
ATOM 607 O O . LYS A 1 76 ? 5.148 -7.012 -17.797 1 87.94 76 LYS A O 1
ATOM 612 N N . ALA A 1 77 ? 3.342 -7.836 -16.781 1 84.56 77 ALA A N 1
ATOM 613 C CA . ALA A 1 77 ? 2.977 -6.551 -16.188 1 84.56 77 ALA A CA 1
ATOM 614 C C . ALA A 1 77 ? 4.059 -6.066 -15.227 1 84.56 77 ALA A C 1
ATOM 616 O O . ALA A 1 77 ? 4.348 -4.871 -15.164 1 84.56 77 ALA A O 1
ATOM 617 N N . ILE A 1 78 ? 4.672 -6.973 -14.555 1 82.88 78 ILE A N 1
ATOM 618 C CA . ILE A 1 78 ? 5.734 -6.633 -13.617 1 82.88 78 ILE A CA 1
ATOM 619 C C . ILE A 1 78 ? 6.965 -6.152 -14.375 1 82.88 78 ILE A C 1
ATOM 621 O O . ILE A 1 78 ? 7.586 -5.152 -14 1 82.88 78 ILE A O 1
ATOM 625 N N . TYR A 1 79 ? 7.25 -6.875 -15.414 1 78.06 79 TYR A N 1
ATOM 626 C CA . TYR A 1 79 ? 8.398 -6.488 -16.234 1 78.06 79 TYR A CA 1
ATOM 627 C C . TYR A 1 79 ? 8.219 -5.078 -16.781 1 78.06 79 TYR A C 1
ATOM 629 O O . TYR A 1 79 ? 9.18 -4.301 -16.828 1 78.06 79 TYR A O 1
ATOM 637 N N . LEU A 1 80 ? 7.09 -4.781 -17.172 1 77.69 80 LEU A N 1
ATOM 638 C CA . LEU A 1 80 ? 6.805 -3.467 -17.75 1 77.69 80 LEU A CA 1
ATOM 639 C C . LEU A 1 80 ? 6.949 -2.377 -16.688 1 77.69 80 LEU A C 1
ATOM 641 O O . LEU A 1 80 ? 7.418 -1.276 -16.984 1 77.69 80 LEU A O 1
ATOM 645 N N . MET A 1 81 ? 6.645 -2.695 -15.539 1 75.56 81 MET A N 1
ATOM 646 C CA . MET A 1 81 ? 6.715 -1.737 -14.438 1 75.56 81 MET A CA 1
ATOM 647 C C . MET A 1 81 ? 8.164 -1.468 -14.047 1 75.56 81 MET A C 1
ATOM 649 O O . MET A 1 81 ? 8.531 -0.327 -13.758 1 75.56 81 MET A O 1
ATOM 653 N N . VAL A 1 82 ? 8.984 -2.484 -13.969 1 71.62 82 VAL A N 1
ATOM 654 C CA . VAL A 1 82 ? 10.359 -2.338 -13.5 1 71.62 82 VAL A CA 1
ATOM 655 C C . VAL A 1 82 ? 11.258 -1.932 -14.656 1 71.62 82 VAL A C 1
ATOM 657 O O . VAL A 1 82 ? 12.414 -1.541 -14.453 1 71.62 82 VAL A O 1
ATOM 660 N N . GLY A 1 83 ? 10.711 -1.707 -15.742 1 64.12 83 GLY A N 1
ATOM 661 C CA . GLY A 1 83 ? 11.469 -1.232 -16.891 1 64.12 83 GLY A CA 1
ATOM 662 C C . GLY A 1 83 ? 12.297 -2.318 -17.547 1 64.12 83 GLY A C 1
ATOM 663 O O . GLY A 1 83 ? 13.234 -2.025 -18.297 1 64.12 83 GLY A O 1
ATOM 664 N N . GLU A 1 84 ? 12.297 -3.5 -17.031 1 59.12 84 GLU A N 1
ATOM 665 C CA . GLU A 1 84 ? 13.094 -4.551 -17.656 1 59.12 84 GLU A CA 1
ATOM 666 C C . GLU A 1 84 ? 12.5 -4.949 -19 1 59.12 84 GLU A C 1
ATOM 668 O O . GLU A 1 84 ? 11.547 -5.727 -19.062 1 59.12 84 GLU A O 1
ATOM 673 N N . THR A 1 85 ? 12.688 -4.062 -19.828 1 54.84 85 THR A N 1
ATOM 674 C CA . THR A 1 85 ? 12.227 -4.328 -21.188 1 54.84 85 THR A CA 1
ATOM 675 C C . THR A 1 85 ? 13.195 -5.254 -21.922 1 54.84 85 THR A C 1
ATOM 677 O O . THR A 1 85 ? 13.062 -5.477 -23.125 1 54.84 85 THR A O 1
ATOM 680 N N . ASP A 1 86 ? 14.211 -5.621 -21.219 1 54.78 86 ASP A N 1
ATOM 681 C CA . ASP A 1 86 ? 15.117 -6.32 -22.125 1 54.78 86 ASP A CA 1
ATOM 682 C C . ASP A 1 86 ? 14.523 -7.656 -22.562 1 54.78 86 ASP A C 1
ATOM 684 O O . ASP A 1 86 ? 14.422 -8.594 -21.766 1 54.78 86 ASP A O 1
ATOM 688 N N . PRO A 1 87 ? 13.867 -7.555 -23.688 1 56.88 87 PRO A N 1
ATOM 689 C CA . PRO A 1 87 ? 13.172 -8.609 -24.422 1 56.88 87 PRO A CA 1
ATOM 690 C C . PRO A 1 87 ? 14.125 -9.703 -24.922 1 56.88 87 PRO A C 1
ATOM 692 O O . PRO A 1 87 ? 13.789 -10.445 -25.844 1 56.88 87 PRO A O 1
ATOM 695 N N . SER A 1 88 ? 15.352 -9.773 -24.375 1 58.91 88 SER A N 1
ATOM 696 C CA . SER A 1 88 ? 15.922 -10.898 -25.109 1 58.91 88 SER A CA 1
ATOM 697 C C . SER A 1 88 ? 15.016 -12.117 -25.062 1 58.91 88 SER A C 1
ATOM 699 O O . SER A 1 88 ? 14.32 -12.336 -24.062 1 58.91 88 SER A O 1
ATOM 701 N N . PRO A 1 89 ? 14.781 -12.656 -26.234 1 63.31 89 PRO A N 1
ATOM 702 C CA . PRO A 1 89 ? 13.852 -13.789 -26.359 1 63.31 89 PRO A CA 1
ATOM 703 C C . PRO A 1 89 ? 14.039 -14.828 -25.266 1 63.31 89 PRO A C 1
ATOM 705 O O . PRO A 1 89 ? 13.062 -15.398 -24.766 1 63.31 89 PRO A O 1
ATOM 708 N N . GLU A 1 90 ? 15.312 -15.055 -24.844 1 65.5 90 GLU A N 1
ATOM 709 C CA . GLU A 1 90 ? 15.602 -16.078 -23.844 1 65.5 90 GLU A CA 1
ATOM 710 C C . GLU A 1 90 ? 15.164 -15.617 -22.453 1 65.5 90 GLU A C 1
ATOM 712 O O . GLU A 1 90 ? 14.961 -16.438 -21.562 1 65.5 90 GLU A O 1
ATOM 717 N N . ASN A 1 91 ? 14.82 -14.336 -22.453 1 70.38 91 ASN A N 1
ATOM 718 C CA . ASN A 1 91 ? 14.461 -13.805 -21.141 1 70.38 91 ASN A CA 1
ATOM 719 C C . ASN A 1 91 ? 13.062 -13.203 -21.141 1 70.38 91 ASN A C 1
ATOM 721 O O . ASN A 1 91 ? 12.742 -12.367 -20.297 1 70.38 91 ASN A O 1
ATOM 725 N N . SER A 1 92 ? 12.383 -13.742 -22.172 1 82.44 92 SER A N 1
ATOM 726 C CA . SER A 1 92 ? 11.023 -13.211 -22.281 1 82.44 92 SER A CA 1
ATOM 727 C C . SER A 1 92 ? 10.164 -13.672 -21.109 1 82.44 92 SER A C 1
ATOM 729 O O . SER A 1 92 ? 10.5 -14.633 -20.422 1 82.44 92 SER A O 1
ATOM 731 N N . SER A 1 93 ? 9.148 -12.945 -20.875 1 86.12 93 SER A N 1
ATOM 732 C CA . SER A 1 93 ? 8.211 -13.305 -19.812 1 86.12 93 SER A CA 1
ATOM 733 C C . SER A 1 93 ? 7.621 -14.695 -20.047 1 86.12 93 SER A C 1
ATOM 735 O O . SER A 1 93 ? 7.398 -15.445 -19.094 1 86.12 93 SER A O 1
ATOM 737 N N . GLU A 1 94 ? 7.43 -15.078 -21.281 1 89.75 94 GLU A N 1
ATOM 738 C CA . GLU A 1 94 ? 6.863 -16.375 -21.625 1 89.75 94 GLU A CA 1
ATOM 739 C C . GLU A 1 94 ? 7.812 -17.516 -21.234 1 89.75 94 GLU A C 1
ATOM 741 O O . GLU A 1 94 ? 7.387 -18.531 -20.688 1 89.75 94 GLU A O 1
ATOM 746 N N . VAL A 1 95 ? 9.055 -17.344 -21.562 1 89.69 95 VAL A N 1
ATOM 747 C CA . VAL A 1 95 ? 10.055 -18.359 -21.266 1 89.69 95 VAL A CA 1
ATOM 748 C C . VAL A 1 95 ? 10.203 -18.516 -19.75 1 89.69 95 VAL A C 1
ATOM 750 O O . VAL A 1 95 ? 10.219 -19.625 -19.234 1 89.69 95 VAL A O 1
ATOM 753 N N . ARG A 1 96 ? 10.266 -17.438 -19.109 1 87 96 ARG A N 1
ATOM 754 C CA . ARG A 1 96 ? 10.375 -17.438 -17.656 1 87 96 ARG A CA 1
ATOM 755 C C . ARG A 1 96 ? 9.148 -18.078 -17.016 1 87 96 ARG A C 1
ATOM 757 O O . ARG A 1 96 ? 9.273 -18.906 -16.125 1 87 96 ARG A O 1
ATOM 764 N N . THR A 1 97 ? 8.047 -17.672 -17.531 1 92.31 97 THR A N 1
ATOM 765 C CA . THR A 1 97 ? 6.801 -18.219 -17 1 92.31 97 THR A CA 1
ATOM 766 C C . THR A 1 97 ? 6.758 -19.734 -17.172 1 92.31 97 THR A C 1
ATOM 768 O O . THR A 1 97 ? 6.395 -20.453 -16.234 1 92.31 97 THR A O 1
ATOM 771 N N . HIS A 1 98 ? 7.133 -20.172 -18.328 1 92.94 98 HIS A N 1
ATOM 772 C CA . HIS A 1 98 ? 7.102 -21.594 -18.625 1 92.94 98 HIS A CA 1
ATOM 773 C C . HIS A 1 98 ? 8.039 -22.375 -17.703 1 92.94 98 HIS A C 1
ATOM 775 O O . HIS A 1 98 ? 7.664 -23.422 -17.172 1 92.94 98 HIS A O 1
ATOM 781 N N . ALA A 1 99 ? 9.188 -21.828 -17.453 1 89.75 99 ALA A N 1
ATOM 782 C CA . ALA A 1 99 ? 10.172 -22.469 -16.594 1 89.75 99 ALA A CA 1
ATOM 783 C C . ALA A 1 99 ? 9.664 -22.562 -15.156 1 89.75 99 ALA A C 1
ATOM 785 O O . ALA A 1 99 ? 9.758 -23.625 -14.531 1 89.75 99 ALA A O 1
ATOM 786 N N . ILE A 1 100 ? 9.109 -21.547 -14.68 1 90.44 100 ILE A N 1
ATOM 787 C CA . ILE A 1 100 ? 8.578 -21.484 -13.32 1 90.44 100 ILE A CA 1
ATOM 788 C C . ILE A 1 100 ? 7.391 -22.438 -13.188 1 90.44 100 ILE A C 1
ATOM 790 O O . ILE A 1 100 ? 7.312 -23.219 -12.234 1 90.44 100 ILE A O 1
ATOM 794 N N . PHE A 1 101 ? 6.531 -22.344 -14.133 1 93.31 101 PHE A N 1
ATOM 795 C CA . PHE A 1 101 ? 5.305 -23.141 -14.141 1 93.31 101 PHE A CA 1
ATOM 796 C C . PHE A 1 101 ? 5.617 -24.625 -14.133 1 93.31 101 PHE A C 1
ATOM 798 O O . PHE A 1 101 ? 5.023 -25.391 -13.359 1 93.31 101 PHE A O 1
ATOM 805 N N . LYS A 1 102 ? 6.539 -25.016 -14.93 1 91.94 102 LYS A N 1
ATOM 806 C CA . LYS A 1 102 ? 6.918 -26.422 -15.039 1 91.94 102 LYS A CA 1
ATOM 807 C C . LYS A 1 102 ? 7.508 -26.938 -13.727 1 91.94 102 LYS A C 1
ATOM 809 O O . LYS A 1 102 ? 7.223 -28.062 -13.305 1 91.94 102 LYS A O 1
ATOM 814 N N . LYS A 1 103 ? 8.211 -26.109 -13.133 1 92.38 103 LYS A N 1
ATOM 815 C CA . LYS A 1 103 ? 8.836 -26.469 -11.867 1 92.38 103 LYS A CA 1
ATOM 816 C C . LYS A 1 103 ? 7.793 -26.641 -10.766 1 92.38 103 LYS A C 1
ATOM 818 O O . LYS A 1 103 ? 7.938 -27.516 -9.898 1 92.38 103 LYS A O 1
ATOM 823 N N . MET A 1 104 ? 6.758 -25.922 -10.82 1 94 104 MET A N 1
ATOM 824 C CA . MET A 1 104 ? 5.781 -25.891 -9.734 1 94 104 MET A CA 1
ATOM 825 C C . MET A 1 104 ? 4.656 -26.891 -9.984 1 94 104 MET A C 1
ATOM 827 O O . MET A 1 104 ? 4.051 -27.391 -9.039 1 94 104 MET A O 1
ATOM 831 N N . ASP A 1 105 ? 4.383 -27.078 -11.203 1 95.81 105 ASP A N 1
ATOM 832 C CA . ASP A 1 105 ? 3.264 -27.938 -11.578 1 95.81 105 ASP A CA 1
ATOM 833 C C . ASP A 1 105 ? 3.615 -29.406 -11.391 1 95.81 105 ASP A C 1
ATOM 835 O O . ASP A 1 105 ? 3.781 -30.141 -12.367 1 95.81 105 ASP A O 1
ATOM 839 N N . LEU A 1 106 ? 3.473 -29.922 -10.234 1 93.81 106 LEU A N 1
ATOM 840 C CA . LEU A 1 106 ? 3.959 -31.234 -9.828 1 93.81 106 LEU A CA 1
ATOM 841 C C . LEU A 1 106 ? 3.158 -32.344 -10.508 1 93.81 106 LEU A C 1
ATOM 843 O O . LEU A 1 106 ? 3.709 -33.406 -10.852 1 93.81 106 LEU A O 1
ATOM 847 N N . ASN A 1 107 ? 1.854 -32.156 -10.719 1 95.44 107 ASN A N 1
ATOM 848 C CA . ASN A 1 107 ? 1.039 -33.219 -11.297 1 95.44 107 ASN A CA 1
ATOM 849 C C . ASN A 1 107 ? 0.867 -33.062 -12.805 1 95.44 107 ASN A C 1
ATOM 851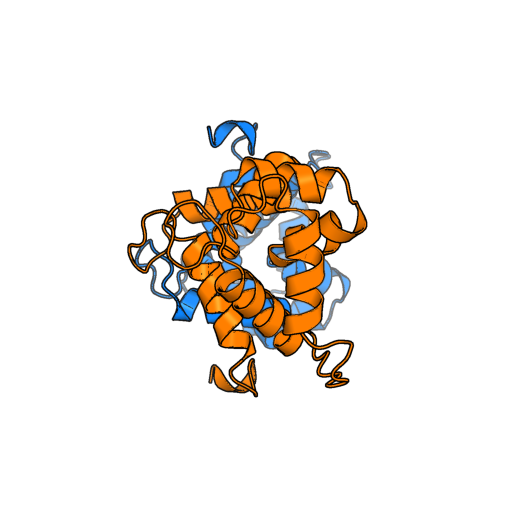 O O . ASN A 1 107 ? 0.096 -33.781 -13.438 1 95.44 107 ASN A O 1
ATOM 855 N N . SER A 1 108 ? 1.457 -32 -13.383 1 94.25 108 SER A N 1
ATOM 856 C CA . SER A 1 108 ? 1.523 -31.75 -14.82 1 94.25 108 SER A CA 1
ATOM 857 C C . SER A 1 108 ? 0.129 -31.625 -15.422 1 94.25 108 SER A C 1
ATOM 859 O O . SER A 1 108 ? -0.127 -32.156 -16.516 1 94.25 108 SER A O 1
ATOM 861 N N . ASP A 1 109 ? -0.857 -30.984 -14.672 1 95.5 109 ASP A N 1
ATOM 862 C CA . ASP A 1 109 ? -2.205 -30.797 -15.195 1 95.5 109 ASP A CA 1
ATOM 863 C C . ASP A 1 109 ? -2.344 -29.406 -15.844 1 95.5 109 ASP A C 1
ATOM 865 O O . ASP A 1 109 ? -3.455 -28.984 -16.156 1 95.5 109 ASP A O 1
ATOM 869 N N . HIS A 1 110 ? -1.274 -28.672 -15.938 1 94.69 110 HIS A N 1
ATOM 870 C CA . HIS A 1 110 ? -1.156 -27.406 -16.656 1 94.69 110 HIS A CA 1
ATOM 871 C C . HIS A 1 110 ? -1.872 -26.281 -15.922 1 94.69 110 HIS A C 1
ATOM 873 O O . HIS A 1 110 ? -2.244 -25.281 -16.531 1 94.69 110 HIS A O 1
ATOM 879 N N . VAL A 1 111 ? -2.156 -26.469 -14.711 1 96.75 111 VAL A N 1
ATOM 880 C CA . VAL A 1 111 ? -2.594 -25.406 -13.82 1 96.75 111 VAL A CA 1
ATOM 881 C C . VAL A 1 111 ? -1.869 -25.516 -12.484 1 96.75 111 VAL A C 1
ATOM 883 O O . VAL A 1 111 ? -1.366 -26.594 -12.133 1 96.75 111 VAL A O 1
ATOM 886 N N . LEU A 1 112 ? -1.74 -24.438 -11.766 1 97.25 112 LEU A N 1
ATOM 887 C CA . LEU A 1 112 ? -1.145 -24.453 -10.438 1 97.25 112 LEU A CA 1
ATOM 888 C C . LEU A 1 112 ? -2.217 -24.312 -9.359 1 97.25 112 LEU A C 1
ATOM 890 O O . LEU A 1 112 ? -2.955 -23.328 -9.336 1 97.25 112 LEU A O 1
ATOM 894 N N . SER A 1 113 ? -2.312 -25.391 -8.609 1 97.38 113 SER A N 1
ATOM 895 C CA . SER A 1 113 ? -3.137 -25.25 -7.41 1 97.38 113 SER A CA 1
ATOM 896 C C . SER A 1 113 ? -2.467 -24.344 -6.383 1 97.38 113 SER A C 1
ATOM 898 O O . SER A 1 113 ? -1.28 -24.031 -6.5 1 97.38 113 SER A O 1
ATOM 900 N N . LYS A 1 114 ? -3.273 -23.922 -5.41 1 96.19 114 LYS A N 1
ATOM 901 C CA . LYS A 1 114 ? -2.715 -23.078 -4.348 1 96.19 114 LYS A CA 1
ATOM 902 C C . LYS A 1 114 ? -1.594 -23.812 -3.613 1 96.19 114 LYS A C 1
ATOM 904 O O . LYS A 1 114 ? -0.556 -23.219 -3.311 1 96.19 114 LYS A O 1
ATOM 909 N N . GLU A 1 115 ? -1.799 -25 -3.355 1 95.62 115 GLU A N 1
ATOM 910 C CA . GLU A 1 115 ? -0.809 -25.812 -2.654 1 95.62 115 GLU A CA 1
ATOM 911 C C . GLU A 1 115 ? 0.487 -25.906 -3.455 1 95.62 115 GLU A C 1
ATOM 913 O O . GLU A 1 115 ? 1.578 -25.75 -2.9 1 95.62 115 GLU A O 1
ATOM 918 N N . GLU A 1 116 ? 0.362 -26.188 -4.711 1 96.38 116 GLU A N 1
ATOM 919 C CA . GLU A 1 116 ? 1.543 -26.281 -5.562 1 96.38 116 GLU A CA 1
ATOM 920 C C . GLU A 1 116 ? 2.295 -24.953 -5.609 1 96.38 116 GLU A C 1
ATOM 922 O O . GLU A 1 116 ? 3.527 -24.922 -5.578 1 96.38 116 GLU A O 1
ATOM 927 N N . PHE A 1 117 ? 1.51 -23.938 -5.719 1 95.44 117 PHE A N 1
ATOM 928 C CA . PHE A 1 117 ? 2.094 -22.609 -5.77 1 95.44 117 PHE A CA 1
ATOM 929 C C . PHE A 1 117 ? 2.879 -22.297 -4.5 1 95.44 117 PHE A C 1
ATOM 931 O O . PHE A 1 117 ? 4.039 -21.891 -4.562 1 95.44 117 PHE A O 1
ATOM 938 N N . ILE A 1 118 ? 2.285 -22.531 -3.354 1 94.06 118 ILE A N 1
ATOM 939 C CA . ILE A 1 118 ? 2.896 -22.234 -2.062 1 94.06 118 ILE A CA 1
ATOM 940 C C . ILE A 1 118 ? 4.125 -23.109 -1.859 1 94.06 118 ILE A C 1
ATOM 942 O O . ILE A 1 118 ? 5.195 -22.625 -1.486 1 94.06 118 ILE A O 1
ATOM 946 N N . ARG A 1 119 ? 3.994 -24.328 -2.154 1 93.06 119 ARG A N 1
ATOM 947 C CA . ARG A 1 119 ? 5.102 -25.266 -2.01 1 93.06 119 ARG A CA 1
ATOM 948 C C . ARG A 1 119 ? 6.266 -24.891 -2.914 1 93.06 119 ARG A C 1
ATOM 950 O O . ARG A 1 119 ? 7.422 -24.906 -2.486 1 93.06 119 ARG A O 1
ATOM 957 N N . GLY A 1 120 ? 5.902 -24.609 -4.145 1 91.5 120 GLY A N 1
ATOM 958 C CA . GLY A 1 120 ? 6.938 -24.203 -5.082 1 91.5 120 GLY A CA 1
ATOM 959 C C . GLY A 1 120 ? 7.711 -22.984 -4.633 1 91.5 120 GLY A C 1
ATOM 960 O O . GLY A 1 120 ? 8.93 -22.922 -4.781 1 91.5 120 GLY A O 1
ATOM 961 N N . CYS A 1 121 ? 7.035 -22.062 -4.074 1 90.31 121 CYS A N 1
ATOM 962 C CA . CYS A 1 121 ? 7.672 -20.812 -3.645 1 90.31 121 CYS A CA 1
ATOM 963 C C . CYS A 1 121 ? 8.469 -21.031 -2.365 1 90.31 121 CYS A C 1
ATOM 965 O O . CYS A 1 121 ? 9.555 -20.469 -2.201 1 90.31 121 CYS A O 1
ATOM 967 N N . ILE A 1 122 ? 7.973 -21.797 -1.509 1 89.06 122 ILE A N 1
ATOM 968 C CA . ILE A 1 122 ? 8.641 -22.047 -0.233 1 89.06 122 ILE A CA 1
ATOM 969 C C . ILE A 1 122 ? 9.93 -22.812 -0.462 1 89.06 122 ILE A C 1
ATOM 971 O O . ILE A 1 122 ? 10.93 -22.578 0.22 1 89.06 122 ILE A O 1
ATOM 975 N N . ASN A 1 123 ? 9.875 -23.688 -1.439 1 88.44 123 ASN A N 1
ATOM 976 C CA . ASN A 1 123 ? 11.016 -24.562 -1.697 1 88.44 123 ASN A CA 1
ATOM 977 C C . ASN A 1 123 ? 12.07 -23.875 -2.559 1 88.44 123 ASN A C 1
ATOM 979 O O . ASN A 1 123 ? 13.141 -24.438 -2.805 1 88.44 123 ASN A O 1
ATOM 983 N N . ASP A 1 124 ? 11.758 -22.797 -3.01 1 86.38 124 ASP A N 1
ATOM 984 C CA . ASP A 1 124 ? 12.664 -22.031 -3.865 1 86.38 124 ASP A CA 1
ATOM 985 C C . ASP A 1 124 ? 12.695 -20.562 -3.455 1 86.38 124 ASP A C 1
ATOM 987 O O . ASP A 1 124 ? 11.805 -19.797 -3.82 1 86.38 124 ASP A O 1
ATOM 991 N N . GLU A 1 125 ? 13.719 -20.188 -2.816 1 82.12 125 GLU A N 1
ATOM 992 C CA . GLU A 1 125 ? 13.836 -18.844 -2.273 1 82.12 125 GLU A CA 1
ATOM 993 C C . GLU A 1 125 ? 13.789 -17.797 -3.381 1 82.12 125 GLU A C 1
ATOM 995 O O . GLU A 1 125 ? 13.203 -16.719 -3.205 1 82.12 125 GLU A O 1
ATOM 1000 N N . HIS A 1 126 ? 14.383 -18.125 -4.41 1 79.31 126 HIS A N 1
ATOM 1001 C CA . HIS A 1 126 ? 14.383 -17.203 -5.539 1 79.31 126 HIS A CA 1
ATOM 1002 C C . HIS A 1 126 ? 12.969 -16.969 -6.062 1 79.31 126 HIS A C 1
ATOM 1004 O O . HIS A 1 126 ? 12.586 -15.828 -6.336 1 79.31 126 HIS A O 1
ATOM 1010 N N . LEU A 1 127 ? 12.258 -18.016 -6.133 1 79.81 127 LEU A N 1
ATOM 1011 C CA . LEU A 1 127 ? 10.883 -17.906 -6.605 1 79.81 127 LEU A CA 1
ATOM 1012 C C . LEU A 1 127 ? 10.016 -17.156 -5.602 1 79.81 127 LEU A C 1
ATOM 1014 O O . LEU A 1 127 ? 9.148 -16.375 -5.988 1 79.81 127 LEU A O 1
ATOM 1018 N N . TYR A 1 128 ? 10.328 -17.438 -4.371 1 81.5 128 TYR A N 1
ATOM 1019 C CA . TYR A 1 128 ? 9.594 -16.734 -3.322 1 81.5 128 TYR A CA 1
ATOM 1020 C C . TYR A 1 128 ? 9.773 -15.219 -3.451 1 81.5 128 TYR A C 1
ATOM 1022 O O . TYR A 1 128 ? 8.797 -14.469 -3.471 1 81.5 128 TYR A O 1
ATOM 1030 N N . ASN A 1 129 ? 10.984 -14.812 -3.592 1 80.5 129 ASN A N 1
ATOM 1031 C CA . ASN A 1 129 ? 11.281 -13.391 -3.67 1 80.5 129 ASN A CA 1
ATOM 1032 C C . ASN A 1 129 ? 10.703 -12.766 -4.934 1 80.5 129 ASN A C 1
ATOM 1034 O O . ASN A 1 129 ? 10.266 -11.609 -4.918 1 80.5 129 ASN A O 1
ATOM 1038 N N . LEU A 1 130 ? 10.641 -13.586 -5.91 1 74.31 130 LEU A N 1
ATOM 1039 C CA . LEU A 1 130 ? 10.164 -13.094 -7.199 1 74.31 130 LEU A CA 1
ATOM 1040 C C . LEU A 1 130 ? 8.641 -12.953 -7.195 1 74.31 130 LEU A C 1
ATOM 1042 O O . LEU A 1 130 ? 8.109 -11.945 -7.668 1 74.31 130 LEU A O 1
ATOM 1046 N N . LEU A 1 131 ? 8.023 -13.852 -6.609 1 77.31 131 LEU A N 1
ATOM 1047 C CA . LEU A 1 131 ? 6.574 -13.93 -6.785 1 77.31 131 LEU A CA 1
ATOM 1048 C C . LEU A 1 131 ? 5.852 -13.32 -5.586 1 77.31 131 LEU A C 1
ATOM 1050 O O . LEU A 1 131 ? 4.773 -12.742 -5.738 1 77.31 131 LEU A O 1
ATOM 1054 N N . ALA A 1 132 ? 6.438 -13.477 -4.395 1 73.88 132 ALA A N 1
ATOM 1055 C CA . ALA A 1 132 ? 5.812 -12.93 -3.191 1 73.88 132 ALA A CA 1
ATOM 1056 C C . ALA A 1 132 ? 6.016 -11.422 -3.104 1 73.88 132 ALA A C 1
ATOM 1058 O O . ALA A 1 132 ? 5.203 -10.711 -2.502 1 73.88 132 ALA A O 1
ATOM 1059 N N . SER A 1 133 ? 7.145 -10.898 -3.666 1 66.19 133 SER A N 1
ATOM 1060 C CA . SER A 1 133 ? 7.48 -9.484 -3.568 1 66.19 133 SER A CA 1
ATOM 1061 C C . SER A 1 133 ? 6.621 -8.641 -4.504 1 66.19 133 SER A C 1
ATOM 1063 O O . SER A 1 133 ? 6.496 -7.43 -4.32 1 66.19 133 SER A O 1
ATOM 1065 N N . ALA A 1 134 ? 6.051 -9.297 -5.473 1 56.78 134 ALA A N 1
ATOM 1066 C CA . ALA A 1 134 ? 5.215 -8.594 -6.438 1 56.78 134 ALA A CA 1
ATOM 1067 C C . ALA A 1 134 ? 4.027 -7.918 -5.75 1 56.78 134 ALA A C 1
ATOM 1069 O O . ALA A 1 134 ? 3.543 -6.883 -6.211 1 56.78 134 ALA A O 1
ATOM 1070 N N . GLY A 1 135 ? 3.625 -8.406 -4.602 1 55.56 135 GLY A N 1
ATOM 1071 C CA . GLY A 1 135 ? 2.535 -7.812 -3.846 1 55.56 135 GLY A CA 1
ATOM 1072 C C . GLY A 1 135 ? 3.004 -6.77 -2.848 1 55.56 135 GLY A C 1
ATOM 1073 O O . GLY A 1 135 ? 2.188 -6.113 -2.197 1 55.56 135 GLY A O 1
ATOM 1074 N N . SER A 1 136 ? 4.391 -6.684 -2.582 1 51.38 136 SER A N 1
ATOM 1075 C CA . SER A 1 136 ? 4.906 -5.867 -1.489 1 51.38 136 SER A CA 1
ATOM 1076 C C . SER A 1 136 ? 5.449 -4.539 -2.004 1 51.38 136 SER A C 1
ATOM 1078 O O . SER A 1 136 ? 5.84 -4.43 -3.17 1 51.38 136 SER A O 1
ATOM 1080 N N . MET B 1 1 ? -10.383 -12.109 13.5 1 30.91 1 MET B N 1
ATOM 1081 C CA . MET B 1 1 ? -9.219 -12.484 12.711 1 30.91 1 MET B CA 1
ATOM 1082 C C . MET B 1 1 ? -8.258 -11.305 12.555 1 30.91 1 MET B C 1
ATOM 1084 O O . MET B 1 1 ? -7.047 -11.5 12.492 1 30.91 1 MET B O 1
ATOM 1088 N N . TYR B 1 2 ? -8.891 -10.094 12.406 1 38.06 2 TYR B N 1
ATOM 1089 C CA . TYR B 1 2 ? -8.125 -8.867 12.266 1 38.06 2 TYR B CA 1
ATOM 1090 C C . TYR B 1 2 ? -7.297 -8.594 13.516 1 38.06 2 TYR B C 1
ATOM 1092 O O . TYR B 1 2 ? -6.32 -7.84 13.469 1 38.06 2 TYR B O 1
ATOM 1100 N N . THR B 1 3 ? -7.754 -9.219 14.508 1 41.09 3 THR B N 1
ATOM 1101 C CA . THR B 1 3 ? -7.16 -8.977 15.812 1 41.09 3 THR B CA 1
ATOM 1102 C C . THR B 1 3 ? -5.695 -9.406 15.836 1 41.09 3 THR B C 1
ATOM 1104 O O . THR B 1 3 ? -4.887 -8.844 16.578 1 41.09 3 THR B O 1
ATOM 1107 N N . HIS B 1 4 ? -5.496 -10.391 15.156 1 45.69 4 HIS B N 1
ATOM 1108 C CA . HIS B 1 4 ? -4.16 -10.969 15.281 1 45.69 4 HIS B CA 1
ATOM 1109 C C . HIS B 1 4 ? -3.109 -10.047 14.672 1 45.69 4 HIS B C 1
ATOM 1111 O O . HIS B 1 4 ? -1.961 -10.023 15.125 1 45.69 4 HIS B O 1
ATOM 1117 N N . PHE B 1 5 ? -3.527 -9.336 13.648 1 49.31 5 PHE B N 1
ATOM 1118 C CA . PHE B 1 5 ? -2.533 -8.5 12.977 1 49.31 5 PHE B CA 1
ATOM 1119 C C . PHE B 1 5 ? -2.254 -7.238 13.773 1 49.31 5 PHE B C 1
ATOM 1121 O O . PHE B 1 5 ? -1.152 -6.688 13.711 1 49.31 5 PHE B O 1
ATOM 1128 N N . PHE B 1 6 ? -3.432 -6.973 14.516 1 56.16 6 PHE B N 1
ATOM 1129 C CA . PHE B 1 6 ? -3.26 -5.758 15.305 1 56.16 6 PHE B CA 1
ATOM 1130 C C . PHE B 1 6 ? -3.611 -6.012 16.766 1 56.16 6 PHE B C 1
ATOM 1132 O O . PHE B 1 6 ? -4.711 -5.672 17.219 1 56.16 6 PHE B O 1
ATOM 1139 N N . PRO B 1 7 ? -2.701 -6.738 17.312 1 52.12 7 PRO B N 1
ATOM 1140 C CA . PRO B 1 7 ? -3.053 -7.055 18.703 1 52.12 7 PRO B CA 1
ATOM 1141 C C . PRO B 1 7 ? -3.578 -5.844 19.469 1 52.12 7 PRO B C 1
ATOM 1143 O O . PRO B 1 7 ? -4.43 -5.984 20.344 1 52.12 7 PRO B O 1
ATOM 1146 N N . ASP B 1 8 ? -3.078 -4.727 19.281 1 54.53 8 ASP B N 1
ATOM 1147 C CA . ASP B 1 8 ? -3.508 -3.666 20.188 1 54.53 8 ASP B CA 1
ATOM 1148 C C . ASP B 1 8 ? -4.504 -2.73 19.516 1 54.53 8 ASP B C 1
ATOM 1150 O O . ASP B 1 8 ? -5.105 -1.872 20.172 1 54.53 8 ASP B O 1
ATOM 1154 N N . GLY B 1 9 ? -5.082 -3.15 18.391 1 59.06 9 GLY B N 1
ATOM 1155 C CA . GLY B 1 9 ? -6.121 -2.326 17.797 1 59.06 9 GLY B CA 1
ATOM 1156 C C . GLY B 1 9 ? -5.613 -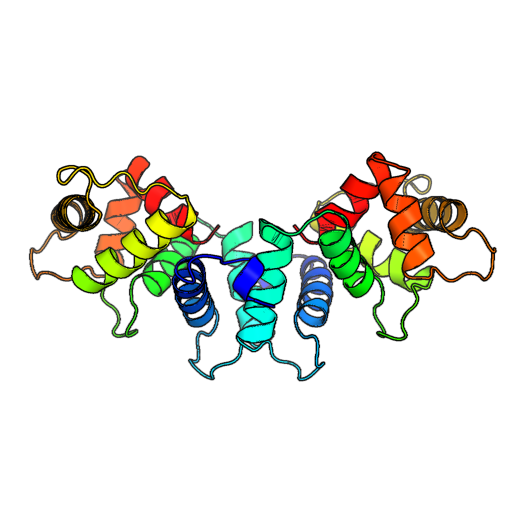0.977 17.328 1 59.06 9 GLY B C 1
ATOM 1157 O O . GLY B 1 9 ? -6.188 -0.375 16.406 1 59.06 9 GLY B O 1
ATOM 1158 N N . LYS B 1 10 ? -4.617 -0.501 17.984 1 61.38 10 LYS B N 1
ATOM 1159 C CA . LYS B 1 10 ? -4.137 0.85 17.703 1 61.38 10 LYS B CA 1
ATOM 1160 C C . LYS B 1 10 ? -3.535 0.942 16.312 1 61.38 10 LYS B C 1
ATOM 1162 O O . LYS B 1 10 ? -3.686 1.959 15.625 1 61.38 10 LYS B O 1
ATOM 1167 N N . ALA B 1 11 ? -3.057 -0.038 15.836 1 72.38 11 ALA B N 1
ATOM 1168 C CA . ALA B 1 11 ? -2.555 -0.072 14.461 1 72.38 11 ALA B CA 1
ATOM 1169 C C . ALA B 1 11 ? -3.695 0.057 13.461 1 72.38 11 ALA B C 1
ATOM 1171 O O . ALA B 1 11 ? -3.551 0.718 12.43 1 72.38 11 ALA B O 1
ATOM 1172 N N . LYS B 1 12 ? -4.836 -0.303 13.953 1 82.5 12 LYS B N 1
ATOM 1173 C CA . LYS B 1 12 ? -6.016 -0.215 13.102 1 82.5 12 LYS B CA 1
ATOM 1174 C C . LYS B 1 12 ? -6.43 1.238 12.883 1 82.5 12 LYS B C 1
ATOM 1176 O O . LYS B 1 12 ? -6.91 1.594 11.805 1 82.5 12 LYS B O 1
ATOM 1181 N N . ASP B 1 13 ? -6.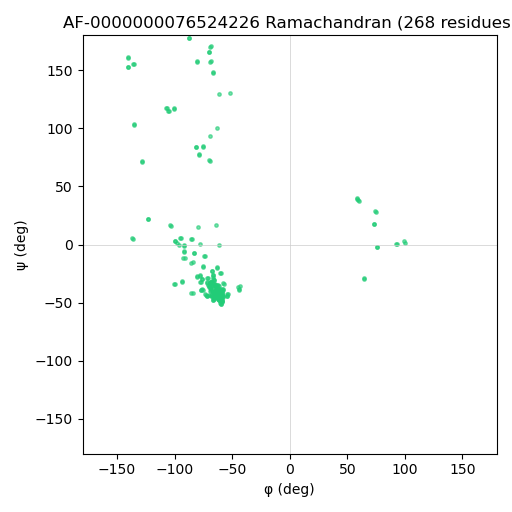195 2.051 13.867 1 86.31 13 ASP B N 1
ATOM 1182 C CA . ASP B 1 13 ? -6.566 3.457 13.75 1 86.31 13 ASP B CA 1
ATOM 1183 C C . ASP B 1 13 ? -5.758 4.152 12.656 1 86.31 13 ASP B C 1
ATOM 1185 O O . ASP B 1 13 ? -6.297 4.973 11.906 1 86.31 13 ASP B O 1
ATOM 1189 N N . PHE B 1 14 ? -4.578 3.76 12.648 1 86.94 14 PHE B N 1
ATOM 1190 C CA . PHE B 1 14 ? -3.736 4.363 11.625 1 86.94 14 PHE B CA 1
ATOM 1191 C C . PHE B 1 14 ? -4.223 3.977 10.227 1 86.94 14 PHE B C 1
ATOM 1193 O O . PHE B 1 14 ? -4.316 4.828 9.344 1 86.94 14 PHE B O 1
ATOM 1200 N N . TYR B 1 15 ? -4.578 2.766 10.156 1 90 15 TYR B N 1
ATOM 1201 C CA . TYR B 1 15 ? -5 2.299 8.836 1 90 15 TYR B CA 1
ATOM 1202 C C . TYR B 1 15 ? -6.352 2.889 8.461 1 90 15 TYR B C 1
ATOM 1204 O O . TYR B 1 15 ? -6.629 3.109 7.277 1 90 15 TYR B O 1
ATOM 1212 N N . ALA B 1 16 ? -7.102 3.16 9.414 1 92.31 16 ALA B N 1
ATOM 1213 C CA . ALA B 1 16 ? -8.359 3.85 9.148 1 92.31 16 ALA B CA 1
ATOM 1214 C C . ALA B 1 16 ? -8.117 5.246 8.586 1 92.31 16 ALA B C 1
ATOM 1216 O O . ALA B 1 16 ? -8.82 5.684 7.672 1 92.31 16 ALA B O 1
ATOM 1217 N N . HIS B 1 17 ? -7.125 5.895 9.117 1 91.81 17 HIS B N 1
ATOM 1218 C CA . HIS B 1 17 ? -6.773 7.219 8.617 1 91.81 17 HIS B CA 1
ATOM 1219 C C . HIS B 1 17 ? -6.199 7.145 7.203 1 91.81 17 HIS B C 1
ATOM 1221 O O . HIS B 1 17 ? -6.496 7.992 6.359 1 91.81 17 HIS B O 1
ATOM 1227 N N . LEU B 1 18 ? -5.422 6.117 6.984 1 91.81 18 LEU B N 1
ATOM 1228 C CA . LEU B 1 18 ? -4.859 5.906 5.656 1 91.81 18 LEU B CA 1
ATOM 1229 C C . LEU B 1 18 ? -5.957 5.613 4.641 1 91.81 18 LEU B C 1
ATOM 1231 O O . LEU B 1 18 ? -5.945 6.152 3.531 1 91.81 18 LEU B O 1
ATOM 1235 N N . PHE B 1 19 ? -6.84 4.828 5.074 1 94.75 19 PHE B N 1
ATOM 1236 C CA . PHE B 1 19 ? -7.977 4.484 4.227 1 94.75 19 PHE B CA 1
ATOM 1237 C C . PHE B 1 19 ? -8.758 5.734 3.834 1 94.75 19 PHE B C 1
ATOM 1239 O O . PHE B 1 19 ? -9.094 5.922 2.662 1 94.75 19 PHE B O 1
ATOM 1246 N N . ARG B 1 20 ? -9.039 6.52 4.785 1 94.38 20 ARG B N 1
ATOM 1247 C CA . ARG B 1 20 ? -9.75 7.77 4.543 1 94.38 20 ARG B CA 1
ATOM 1248 C C . ARG B 1 20 ? -8.992 8.656 3.562 1 94.38 20 ARG B C 1
ATOM 1250 O O . ARG B 1 20 ? -9.602 9.336 2.732 1 94.38 20 ARG B O 1
ATOM 1257 N N . THR B 1 21 ? -7.703 8.68 3.664 1 93.69 21 THR B N 1
ATOM 1258 C CA . THR B 1 21 ? -6.863 9.5 2.797 1 93.69 21 THR B CA 1
ATOM 1259 C C . THR B 1 21 ? -6.965 9.031 1.348 1 93.69 21 THR B C 1
ATOM 1261 O O . THR B 1 21 ? -6.992 9.844 0.426 1 93.69 21 THR B O 1
ATOM 1264 N N . PHE B 1 22 ? -7.086 7.727 1.18 1 93.81 22 PHE B N 1
ATOM 1265 C CA . PHE B 1 22 ? -7.184 7.16 -0.161 1 93.81 22 PHE B CA 1
ATOM 1266 C C . PHE B 1 22 ? -8.594 7.34 -0.722 1 93.81 22 PHE B C 1
ATOM 1268 O O . PHE B 1 22 ? -8.766 7.477 -1.934 1 93.81 22 PHE B O 1
ATOM 1275 N N . ASP B 1 23 ? -9.492 7.301 0.182 1 95.62 23 ASP B N 1
ATOM 1276 C CA . ASP B 1 23 ? -10.891 7.508 -0.195 1 95.62 23 ASP B CA 1
ATOM 1277 C C . ASP B 1 23 ? -11.188 8.992 -0.392 1 95.62 23 ASP B C 1
ATOM 1279 O O . ASP B 1 23 ? -11.914 9.594 0.401 1 95.62 23 ASP B O 1
ATOM 1283 N N . GLN B 1 24 ? -10.805 9.547 -1.461 1 91.62 24 GLN B N 1
ATOM 1284 C CA . GLN B 1 24 ? -10.789 10.984 -1.708 1 91.62 24 GLN B CA 1
ATOM 1285 C C . GLN B 1 24 ? -12.203 11.555 -1.748 1 91.62 24 GLN B C 1
ATOM 1287 O O . GLN B 1 24 ? -12.422 12.719 -1.409 1 91.62 24 GLN B O 1
ATOM 1292 N N . ASP B 1 25 ? -13.195 10.734 -2.1 1 92.75 25 ASP B N 1
ATOM 1293 C CA . ASP B 1 25 ? -14.555 11.258 -2.201 1 92.75 25 ASP B CA 1
ATOM 1294 C C . ASP B 1 25 ? -15.367 10.922 -0.958 1 92.75 25 ASP B C 1
ATOM 1296 O O . ASP B 1 25 ? -16.578 11.125 -0.929 1 92.75 25 ASP B O 1
ATOM 1300 N N . ASN B 1 26 ? -14.727 10.281 0.023 1 92.69 26 ASN B N 1
ATOM 1301 C CA . ASN B 1 26 ? -15.336 9.953 1.31 1 92.69 26 ASN B CA 1
ATOM 1302 C C . ASN B 1 26 ? -16.562 9.07 1.14 1 92.69 26 ASN B C 1
ATOM 1304 O O . ASN B 1 26 ? -17.578 9.281 1.811 1 92.69 26 ASN B O 1
ATOM 1308 N N . SER B 1 27 ? -16.547 8.109 0.209 1 94.75 27 SER B N 1
ATOM 1309 C CA . SER B 1 27 ? -17.672 7.227 -0.058 1 94.75 27 SER B CA 1
ATOM 1310 C C . SER B 1 27 ? -17.672 6.039 0.901 1 94.75 27 SER B C 1
ATOM 1312 O O . SER B 1 27 ? -18.672 5.32 0.997 1 94.75 27 SER B O 1
ATOM 1314 N N . GLY B 1 28 ? -16.578 5.809 1.565 1 95.31 28 GLY B N 1
ATOM 1315 C CA . GLY B 1 28 ? -16.438 4.641 2.422 1 95.31 28 GLY B CA 1
ATOM 1316 C C . GLY B 1 28 ? -15.836 3.445 1.708 1 95.31 28 GLY B C 1
ATOM 1317 O O . GLY B 1 28 ? -15.711 2.367 2.291 1 95.31 28 GLY B O 1
ATOM 1318 N N . GLN B 1 29 ? -15.547 3.686 0.463 1 97.12 29 GLN B N 1
ATOM 1319 C CA . GLN B 1 29 ? -14.875 2.674 -0.345 1 97.12 29 GLN B CA 1
ATOM 1320 C C . GLN B 1 29 ? -13.836 3.307 -1.264 1 97.12 29 GLN B C 1
ATOM 1322 O O . GLN B 1 29 ? -13.945 4.48 -1.619 1 97.12 29 GLN B O 1
ATOM 1327 N N . ILE B 1 30 ? -12.836 2.572 -1.614 1 97.19 30 ILE B N 1
ATOM 1328 C CA . ILE B 1 30 ? -11.797 3.035 -2.529 1 97.19 30 ILE B CA 1
ATOM 1329 C C . ILE B 1 30 ? -12.055 2.482 -3.928 1 97.19 30 ILE B C 1
ATOM 1331 O O . ILE B 1 30 ? -12.148 1.268 -4.117 1 97.19 30 ILE B O 1
ATOM 1335 N N . ASP B 1 31 ? -12.289 3.336 -4.848 1 96.69 31 ASP B N 1
ATOM 1336 C CA . ASP B 1 31 ? -12.43 2.879 -6.227 1 96.69 31 ASP B CA 1
ATOM 1337 C C . ASP B 1 31 ? -11.07 2.816 -6.922 1 96.69 31 ASP B C 1
ATOM 1339 O O . ASP B 1 31 ? -10.039 3.143 -6.32 1 96.69 31 ASP B O 1
ATOM 1343 N N . PHE B 1 32 ? -11.062 2.373 -8.141 1 94.56 32 PHE B N 1
ATOM 1344 C CA . PHE B 1 32 ? -9.797 2.113 -8.828 1 94.56 32 PHE B CA 1
ATOM 1345 C C . PHE B 1 32 ? -9.031 3.41 -9.055 1 94.56 32 PHE B C 1
ATOM 1347 O O . PHE B 1 32 ? -7.805 3.445 -8.914 1 94.56 32 PHE B O 1
ATOM 1354 N N . SER B 1 33 ? -9.703 4.453 -9.43 1 94.88 33 SER B N 1
ATOM 1355 C CA . SER B 1 33 ? -9.031 5.727 -9.672 1 94.88 33 SER B CA 1
ATOM 1356 C C . SER B 1 33 ? -8.336 6.238 -8.414 1 94.88 33 SER B C 1
ATOM 1358 O O . SER B 1 33 ? -7.207 6.727 -8.484 1 94.88 33 SER B O 1
ATOM 1360 N N . GLU B 1 34 ? -9.016 6.117 -7.309 1 95.88 34 GLU B N 1
ATOM 1361 C CA . GLU B 1 34 ? -8.438 6.516 -6.027 1 95.88 34 GLU B CA 1
ATOM 1362 C C . GLU B 1 34 ? -7.234 5.648 -5.668 1 95.88 34 GLU B C 1
ATOM 1364 O O . GLU B 1 34 ? -6.211 6.156 -5.211 1 95.88 34 GLU B O 1
ATOM 1369 N N . PHE B 1 35 ? -7.434 4.426 -5.902 1 93.75 35 PHE B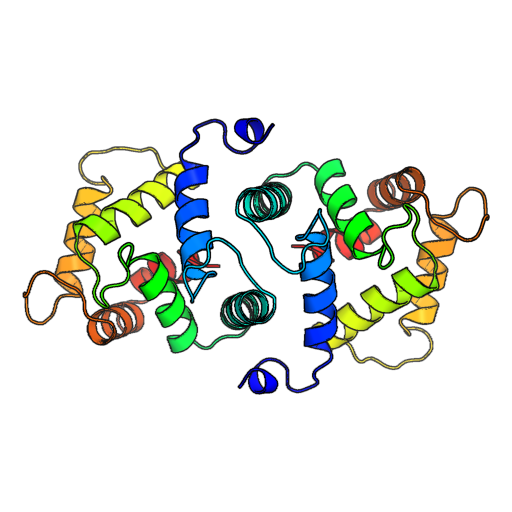 N 1
ATOM 1370 C CA . PHE B 1 35 ? -6.371 3.465 -5.637 1 93.75 35 PHE B CA 1
ATOM 1371 C C . PHE B 1 35 ? -5.133 3.787 -6.465 1 93.75 35 PHE B C 1
ATOM 1373 O O . PHE B 1 35 ? -4.027 3.889 -5.926 1 93.75 35 PHE B O 1
ATOM 1380 N N . LEU B 1 36 ? -5.383 3.939 -7.695 1 90.62 36 LEU B N 1
ATOM 1381 C CA . LEU B 1 36 ? -4.281 4.211 -8.617 1 90.62 36 LEU B CA 1
ATOM 1382 C C . LEU B 1 36 ? -3.568 5.508 -8.234 1 90.62 36 LEU B C 1
ATOM 1384 O O . LEU B 1 36 ? -2.336 5.574 -8.266 1 90.62 36 LEU B O 1
ATOM 1388 N N . SER B 1 37 ? -4.301 6.512 -7.898 1 91.19 37 SER B N 1
ATOM 1389 C CA . SER B 1 37 ? -3.732 7.801 -7.512 1 91.19 37 SER B CA 1
ATOM 1390 C C . SER B 1 37 ? -2.846 7.668 -6.277 1 91.19 37 SER B C 1
ATOM 1392 O O . SER B 1 37 ? -1.722 8.172 -6.258 1 91.19 37 SER B O 1
ATOM 1394 N N . ALA B 1 38 ? -3.363 6.984 -5.316 1 90.5 38 ALA B N 1
ATOM 1395 C CA . ALA B 1 38 ? -2.629 6.824 -4.066 1 90.5 38 ALA B CA 1
ATOM 1396 C C . ALA B 1 38 ? -1.313 6.086 -4.293 1 90.5 38 ALA B C 1
ATOM 1398 O O . ALA B 1 38 ? -0.256 6.539 -3.846 1 90.5 38 ALA B O 1
ATOM 1399 N N . ILE B 1 39 ? -1.386 5.023 -5.012 1 86.81 39 ILE B N 1
ATOM 1400 C CA . ILE B 1 39 ? -0.198 4.207 -5.234 1 86.81 39 ILE B CA 1
ATOM 1401 C C . ILE B 1 39 ? 0.803 4.973 -6.098 1 86.81 39 ILE B C 1
ATOM 1403 O O . ILE B 1 39 ? 2.006 4.965 -5.82 1 86.81 39 ILE B O 1
ATOM 1407 N N . SER B 1 40 ? 0.314 5.582 -7.094 1 85.62 40 SER B N 1
ATOM 1408 C CA . SER B 1 40 ? 1.194 6.34 -7.977 1 85.62 40 SER B CA 1
ATOM 1409 C C . SER B 1 40 ? 1.953 7.414 -7.211 1 85.62 40 SER B C 1
ATOM 1411 O O . SER B 1 40 ? 3.16 7.586 -7.398 1 85.62 40 SER B O 1
ATOM 1413 N N . ILE B 1 41 ? 1.251 8.102 -6.383 1 86.75 41 ILE B N 1
ATOM 1414 C CA . ILE B 1 41 ? 1.86 9.164 -5.586 1 86.75 41 ILE B CA 1
ATOM 1415 C C . ILE B 1 41 ? 2.893 8.562 -4.633 1 86.75 41 ILE B C 1
ATOM 1417 O O . ILE B 1 41 ? 4.008 9.078 -4.516 1 86.75 41 ILE B O 1
ATOM 1421 N N . THR B 1 42 ? 2.525 7.48 -4.031 1 83.81 42 THR B N 1
ATOM 1422 C CA . THR B 1 42 ? 3.406 6.875 -3.039 1 83.81 42 THR B CA 1
ATOM 1423 C C . THR B 1 42 ? 4.641 6.277 -3.707 1 83.81 42 THR B C 1
ATOM 1425 O O . THR B 1 42 ? 5.742 6.332 -3.152 1 83.81 42 THR B O 1
ATOM 1428 N N . GLN B 1 43 ? 4.461 5.738 -4.832 1 76.12 43 GLN B N 1
ATOM 1429 C CA . GLN B 1 43 ? 5.551 5.035 -5.5 1 76.12 43 GLN B CA 1
ATOM 1430 C C . GLN B 1 43 ? 6.438 6.004 -6.277 1 76.12 43 GLN B C 1
ATOM 1432 O O . GLN B 1 43 ? 7.664 5.879 -6.266 1 76.12 43 GLN B O 1
ATOM 1437 N N . SER B 1 44 ? 5.82 6.98 -6.984 1 80.38 44 SER B N 1
ATOM 1438 C CA . SER B 1 44 ? 6.609 7.75 -7.941 1 80.38 44 SER B CA 1
ATOM 1439 C C . SER B 1 44 ? 6.289 9.242 -7.852 1 80.38 44 SER B C 1
ATOM 1441 O O . SER B 1 44 ? 6.758 10.031 -8.672 1 80.38 44 SER B O 1
ATOM 1443 N N . GLY B 1 45 ? 5.543 9.57 -6.977 1 82.19 45 GLY B N 1
ATOM 1444 C CA . GLY B 1 45 ? 5.191 10.977 -6.848 1 82.19 45 GLY B CA 1
ATOM 1445 C C . GLY B 1 45 ? 6.367 11.852 -6.438 1 82.19 45 GLY B C 1
ATOM 1446 O O . GLY B 1 45 ? 7.293 11.383 -5.773 1 82.19 45 GLY B O 1
ATOM 1447 N N . GLY B 1 46 ? 6.387 13.062 -6.871 1 85.31 46 GLY B N 1
ATOM 1448 C CA . GLY B 1 46 ? 7.355 14.039 -6.402 1 85.31 46 GLY B CA 1
ATOM 1449 C C . GLY B 1 46 ? 7.133 14.453 -4.957 1 85.31 46 GLY B C 1
ATOM 1450 O O . GLY B 1 46 ? 6.137 14.07 -4.344 1 85.31 46 GLY B O 1
ATOM 1451 N N . PRO B 1 47 ? 8.07 15.172 -4.414 1 85.06 47 PRO B N 1
ATOM 1452 C CA . PRO B 1 47 ? 7.969 15.586 -3.014 1 85.06 47 PRO B CA 1
ATOM 1453 C C . PRO B 1 47 ? 6.664 16.312 -2.705 1 85.06 47 PRO B C 1
ATOM 1455 O O . PRO B 1 47 ? 6.027 16.047 -1.684 1 85.06 47 PRO B O 1
ATOM 1458 N N . GLU B 1 48 ? 6.227 17.188 -3.561 1 89 48 GLU B N 1
ATOM 1459 C CA . GLU B 1 48 ? 5.008 17.953 -3.307 1 89 48 GLU B CA 1
ATOM 1460 C C . GLU B 1 48 ? 3.779 17.047 -3.301 1 89 48 GLU B C 1
ATOM 1462 O O . GLU B 1 48 ? 2.877 17.219 -2.479 1 89 48 GLU B O 1
ATOM 1467 N N . GLU B 1 49 ? 3.721 16.125 -4.199 1 89.88 49 GLU B N 1
ATOM 1468 C CA . GLU B 1 49 ? 2.602 15.188 -4.266 1 89.88 49 GLU B CA 1
ATOM 1469 C C . GLU B 1 49 ? 2.543 14.305 -3.02 1 89.88 49 GLU B C 1
ATOM 1471 O O . GLU B 1 49 ? 1.466 14.078 -2.465 1 89.88 49 GLU B O 1
ATOM 1476 N N . LYS B 1 50 ? 3.668 13.875 -2.611 1 90.25 50 LYS B N 1
ATOM 1477 C CA . LYS B 1 50 ? 3.748 13.031 -1.422 1 90.25 50 LYS B CA 1
ATOM 1478 C C . LYS B 1 50 ? 3.342 13.805 -0.171 1 90.25 50 LYS B C 1
ATOM 1480 O O . LYS B 1 50 ? 2.609 13.289 0.675 1 90.25 50 LYS B O 1
ATOM 1485 N N . LEU B 1 51 ? 3.805 15.016 -0.162 1 92.81 51 LEU B N 1
ATOM 1486 C CA . LEU B 1 51 ? 3.445 15.852 0.978 1 92.81 51 LEU B CA 1
ATOM 1487 C C . LEU B 1 51 ? 1.962 16.203 0.943 1 92.81 51 LEU B C 1
ATOM 1489 O O . LEU B 1 51 ? 1.332 16.359 1.991 1 92.81 51 LEU B O 1
ATOM 1493 N N . GLY B 1 52 ? 1.432 16.359 -0.22 1 93.12 52 GLY B N 1
ATOM 1494 C CA . GLY B 1 52 ? -0.004 16.562 -0.339 1 93.12 52 GLY B CA 1
ATOM 1495 C C . GLY B 1 52 ? -0.817 15.414 0.229 1 93.12 52 GLY B C 1
ATOM 1496 O O . GLY B 1 52 ? -1.814 15.633 0.919 1 93.12 52 GLY B O 1
ATOM 1497 N N . LEU B 1 53 ? -0.401 14.281 -0.126 1 91.94 53 LEU B N 1
ATOM 1498 C CA . LEU B 1 53 ? -1.058 13.094 0.42 1 91.94 53 LEU B CA 1
ATOM 1499 C C . LEU B 1 53 ? -0.907 13.039 1.937 1 91.94 53 LEU B C 1
ATOM 1501 O O . LEU B 1 53 ? -1.867 12.742 2.648 1 91.94 53 LEU B O 1
ATOM 1505 N N . ALA B 1 54 ? 0.271 13.312 2.432 1 93.12 54 ALA B N 1
ATOM 1506 C CA . ALA B 1 54 ? 0.52 13.352 3.871 1 93.12 54 ALA B CA 1
ATOM 1507 C C . ALA B 1 54 ? -0.37 14.391 4.551 1 93.12 54 ALA B C 1
ATOM 1509 O O . ALA B 1 54 ? -0.898 14.148 5.637 1 93.12 54 ALA B O 1
ATOM 1510 N N . PHE B 1 55 ? -0.473 15.547 3.928 1 95.31 55 PHE B N 1
ATOM 1511 C CA . PHE B 1 55 ? -1.345 16.594 4.457 1 95.31 55 PHE B CA 1
ATOM 1512 C C . PHE B 1 55 ? -2.76 16.062 4.66 1 95.31 55 PHE B C 1
ATOM 1514 O O . PHE B 1 55 ? -3.375 16.297 5.699 1 95.31 55 PHE B O 1
ATOM 1521 N N . GLN B 1 56 ? -3.236 15.336 3.68 1 94.38 56 GLN B N 1
ATOM 1522 C CA . GLN B 1 56 ? -4.582 14.773 3.756 1 94.38 56 GLN B CA 1
ATOM 1523 C C . GLN B 1 56 ? -4.691 13.75 4.883 1 94.38 56 GLN B C 1
ATOM 1525 O O . GLN B 1 56 ? -5.742 13.625 5.516 1 94.38 56 GLN B O 1
ATOM 1530 N N . LEU B 1 57 ? -3.678 13.055 5.117 1 94.25 57 LEU B N 1
ATOM 1531 C CA . LEU B 1 57 ? -3.641 12.094 6.207 1 94.25 57 LEU B CA 1
ATOM 1532 C C . LEU B 1 57 ? -3.795 12.781 7.555 1 94.25 57 LEU B C 1
ATOM 1534 O O . LEU B 1 57 ? -4.547 12.32 8.414 1 94.25 57 LEU B O 1
ATOM 1538 N N . TYR B 1 58 ? -3.129 13.898 7.676 1 94.69 58 TYR B N 1
ATOM 1539 C CA . TYR B 1 58 ? -3.123 14.617 8.945 1 94.69 58 TYR B CA 1
ATOM 1540 C C . TYR B 1 58 ? -4.395 15.445 9.109 1 94.69 58 TYR B C 1
ATOM 1542 O O . TYR B 1 58 ? -4.801 15.75 10.234 1 94.69 58 TYR B O 1
ATOM 1550 N N . ASP B 1 59 ? -4.984 15.852 7.992 1 96 59 ASP B N 1
ATOM 1551 C CA . ASP B 1 59 ? -6.242 16.594 8.031 1 96 59 ASP B CA 1
ATOM 1552 C C . ASP B 1 59 ? -7.43 15.648 8.203 1 96 59 ASP B C 1
ATOM 1554 O O . ASP B 1 59 ? -8.156 15.375 7.246 1 96 59 ASP B O 1
ATOM 1558 N N . ILE B 1 60 ? -7.707 15.289 9.352 1 94.81 60 ILE B N 1
ATOM 1559 C CA . ILE B 1 60 ? -8.609 14.195 9.68 1 94.81 60 ILE B CA 1
ATOM 1560 C C . ILE B 1 60 ? -10.039 14.57 9.312 1 94.81 60 ILE B C 1
ATOM 1562 O O . ILE B 1 60 ? -10.781 13.766 8.758 1 94.81 60 ILE B O 1
ATOM 1566 N N . ASP B 1 61 ? -10.453 15.797 9.555 1 93.69 61 ASP B N 1
ATOM 1567 C CA . ASP B 1 61 ? -11.844 16.156 9.273 1 93.69 61 ASP B CA 1
ATOM 1568 C C . ASP B 1 61 ? -11.992 16.719 7.859 1 93.69 61 ASP B C 1
ATOM 1570 O O . ASP B 1 61 ? -13.094 17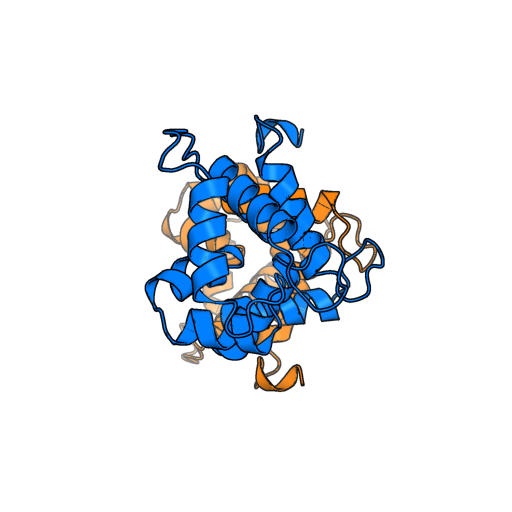.062 7.434 1 93.69 61 ASP B O 1
ATOM 1574 N N . GLY B 1 62 ? -10.875 16.906 7.145 1 93.12 62 GLY B N 1
ATOM 1575 C CA . GLY B 1 62 ? -10.891 17.281 5.738 1 93.12 62 GLY B CA 1
ATOM 1576 C C . GLY B 1 62 ? -11.289 18.734 5.508 1 93.12 62 GLY B C 1
ATOM 1577 O O . GLY B 1 62 ? -11.836 19.062 4.457 1 93.12 62 GLY B O 1
ATOM 1578 N N . ASN B 1 63 ? -11.031 19.594 6.422 1 94.81 63 ASN B N 1
ATOM 1579 C CA . ASN B 1 63 ? -11.477 20.984 6.281 1 94.81 63 ASN B CA 1
ATOM 1580 C C . ASN B 1 63 ? -10.406 21.844 5.625 1 94.81 63 ASN B C 1
ATOM 1582 O O . ASN B 1 63 ? -10.578 23.062 5.508 1 94.81 63 ASN B O 1
ATOM 1586 N N . GLY B 1 64 ? -9.258 21.234 5.316 1 94.88 64 GLY B N 1
ATOM 1587 C CA . GLY B 1 64 ? -8.266 21.953 4.527 1 94.88 64 GLY B CA 1
ATOM 1588 C C . GLY B 1 64 ? -7.148 22.547 5.363 1 94.88 64 GLY B C 1
ATOM 1589 O O . GLY B 1 64 ? -6.285 23.25 4.844 1 94.88 64 GLY B O 1
ATOM 1590 N N . HIS B 1 65 ? -7.141 22.359 6.594 1 97.12 65 HIS B N 1
ATOM 1591 C CA . HIS B 1 65 ? -6.035 22.719 7.473 1 97.12 65 HIS B CA 1
ATOM 1592 C C . HIS B 1 65 ? -5.809 21.641 8.539 1 97.12 65 HIS B C 1
ATOM 1594 O O . HIS B 1 65 ? -6.695 20.828 8.805 1 97.12 65 HIS B O 1
ATOM 1600 N N . ILE B 1 66 ? -4.629 21.641 9.125 1 97.5 66 ILE B N 1
ATOM 1601 C CA . ILE B 1 66 ? -4.289 20.656 10.156 1 97.5 66 ILE B CA 1
ATOM 1602 C C . ILE B 1 66 ? -4.281 21.328 11.523 1 97.5 66 ILE B C 1
ATOM 1604 O O . ILE B 1 66 ? -3.523 22.281 11.758 1 97.5 66 ILE B O 1
ATOM 1608 N N . GLU B 1 67 ? -5.156 20.875 12.359 1 97.5 67 GLU B N 1
ATOM 1609 C CA . GLU B 1 67 ? -5.094 21.297 13.758 1 97.5 67 GLU B CA 1
ATOM 1610 C C . GLU B 1 67 ? -4.047 20.5 14.531 1 97.5 67 GLU B C 1
ATOM 1612 O O . GLU B 1 67 ? -3.695 19.375 14.141 1 97.5 67 GLU B O 1
ATOM 1617 N N . GLU B 1 68 ? -3.609 21.094 15.594 1 96.56 68 GLU B N 1
ATOM 1618 C CA . GLU B 1 68 ? -2.594 20.422 16.406 1 96.56 68 GLU B CA 1
ATOM 1619 C C . GLU B 1 68 ? -3.104 19.078 16.922 1 96.56 68 GLU B C 1
ATOM 1621 O O . GLU B 1 68 ? -2.354 18.109 16.984 1 96.56 68 GLU B O 1
ATOM 1626 N N . SER B 1 69 ? -4.359 19.094 17.312 1 96.31 69 SER B N 1
ATOM 1627 C CA . SER B 1 69 ? -4.961 17.859 17.828 1 96.31 69 SER B CA 1
ATOM 1628 C C . SER B 1 69 ? -4.98 16.781 16.75 1 96.31 69 SER B C 1
ATOM 1630 O O . SER B 1 69 ? -4.766 15.602 17.047 1 96.31 69 SER B O 1
ATOM 1632 N N . GLU B 1 70 ? -5.254 17.109 15.508 1 96.31 70 GLU B N 1
ATOM 1633 C CA . GLU B 1 70 ? -5.254 16.156 14.398 1 96.31 70 GLU B CA 1
ATOM 1634 C C . GLU B 1 70 ? -3.859 15.586 14.164 1 96.31 70 GLU B C 1
ATOM 1636 O O . GLU B 1 70 ? -3.701 14.375 14 1 96.31 70 GLU B O 1
ATOM 1641 N N . MET B 1 71 ? -2.914 16.469 14.188 1 94.25 71 MET B N 1
ATOM 1642 C CA . MET B 1 71 ? -1.538 16.031 14.008 1 94.25 71 MET B CA 1
ATOM 1643 C C . MET B 1 71 ? -1.134 15.055 15.109 1 94.25 71 MET B C 1
ATOM 1645 O O . MET B 1 71 ? -0.54 14.008 14.836 1 94.25 71 MET B O 1
ATOM 1649 N N . ASN B 1 72 ? -1.491 15.398 16.297 1 93.31 72 ASN B N 1
ATOM 1650 C CA . ASN B 1 72 ? -1.157 14.539 17.422 1 93.31 72 ASN B CA 1
ATOM 1651 C C . ASN B 1 72 ? -1.809 13.164 17.297 1 93.31 72 ASN B C 1
ATOM 1653 O O . ASN B 1 72 ? -1.205 12.148 17.656 1 93.31 72 ASN B O 1
ATOM 1657 N N . GLU B 1 73 ? -3.023 13.141 16.828 1 93.06 73 GLU B N 1
ATOM 1658 C CA . GLU B 1 73 ? -3.742 11.883 16.656 1 93.06 73 GLU B CA 1
ATOM 1659 C C . GLU B 1 73 ? -3.016 10.953 15.695 1 93.06 73 GLU B C 1
ATOM 1661 O O . GLU B 1 73 ? -2.887 9.758 15.953 1 93.06 73 GLU B O 1
ATOM 1666 N N . ILE B 1 74 ? -2.529 11.453 14.625 1 91.44 74 ILE B N 1
ATOM 1667 C CA . ILE B 1 74 ? -1.842 10.648 13.617 1 91.44 74 ILE B CA 1
ATOM 1668 C C . ILE B 1 74 ? -0.482 10.203 14.148 1 91.44 74 ILE B C 1
ATOM 1670 O O . ILE B 1 74 ? -0.108 9.039 14.008 1 91.44 74 ILE B O 1
ATOM 1674 N N . ILE B 1 75 ? 0.24 11.164 14.781 1 87.38 75 ILE B N 1
ATOM 1675 C CA . ILE B 1 75 ? 1.558 10.852 15.32 1 87.38 75 ILE B CA 1
ATOM 1676 C C . ILE B 1 75 ? 1.435 9.766 16.391 1 87.38 75 ILE B C 1
ATOM 1678 O O . ILE B 1 75 ? 2.234 8.828 16.422 1 87.38 75 ILE B O 1
ATOM 1682 N N . LYS B 1 76 ? 0.429 9.898 17.188 1 87.69 76 LYS B N 1
ATOM 1683 C CA . LYS B 1 76 ? 0.168 8.883 18.203 1 87.69 76 LYS B CA 1
ATOM 1684 C C . LYS B 1 76 ? -0.089 7.523 17.562 1 87.69 76 LYS B C 1
ATOM 1686 O O . LYS B 1 76 ? 0.425 6.504 18.031 1 87.69 76 LYS B O 1
ATOM 1691 N N . ALA B 1 77 ? -0.895 7.52 16.531 1 84.31 77 ALA B N 1
ATOM 1692 C CA . ALA B 1 77 ? -1.209 6.277 15.828 1 84.31 77 ALA B CA 1
ATOM 1693 C C . ALA B 1 77 ? 0.047 5.656 15.227 1 84.31 77 ALA B C 1
ATOM 1695 O O . ALA B 1 77 ? 0.204 4.434 15.227 1 84.31 77 ALA B O 1
ATOM 1696 N N . ILE B 1 78 ? 0.925 6.48 14.773 1 82.56 78 ILE B N 1
ATOM 1697 C CA . ILE B 1 78 ? 2.174 6.008 14.188 1 82.56 78 ILE B CA 1
ATOM 1698 C C . ILE B 1 78 ? 3.055 5.395 15.273 1 82.56 78 ILE B C 1
ATOM 1700 O O . ILE B 1 78 ? 3.635 4.324 15.078 1 82.56 78 ILE B O 1
ATOM 1704 N N . TYR B 1 79 ? 3.111 6.09 16.375 1 77.81 79 TYR B N 1
ATOM 1705 C CA . TYR B 1 79 ? 3.908 5.586 17.484 1 77.81 79 TYR B CA 1
ATOM 1706 C C . TYR B 1 79 ? 3.414 4.215 17.922 1 77.81 79 TYR B C 1
ATOM 1708 O O . TYR B 1 79 ? 4.219 3.334 18.25 1 77.81 79 TYR B O 1
ATOM 1716 N N . LEU B 1 80 ? 2.195 4.059 17.969 1 77.44 80 LEU B N 1
ATOM 1717 C CA . LEU B 1 80 ? 1.604 2.797 18.391 1 77.44 80 LEU B CA 1
ATOM 1718 C C . LEU B 1 80 ? 1.931 1.683 17.406 1 77.44 80 LEU B C 1
ATOM 1720 O O . LEU B 1 80 ? 2.168 0.541 17.812 1 77.44 80 LEU B O 1
ATOM 1724 N N . MET B 1 81 ? 1.999 2.016 16.219 1 75.5 81 MET B N 1
ATOM 1725 C CA . MET B 1 81 ? 2.281 1.04 15.172 1 75.5 81 MET B CA 1
ATOM 1726 C C . MET B 1 81 ? 3.738 0.595 15.219 1 75.5 81 MET B C 1
ATOM 1728 O O . MET B 1 81 ? 4.039 -0.585 15.031 1 75.5 81 MET B O 1
ATOM 1732 N N . VAL B 1 82 ? 4.66 1.518 15.391 1 71.38 82 VAL B N 1
ATOM 1733 C CA . VAL B 1 82 ? 6.082 1.201 15.344 1 71.38 82 VAL B CA 1
ATOM 1734 C C . VAL B 1 82 ? 6.551 0.712 16.719 1 71.38 82 VAL B C 1
ATOM 1736 O O . VAL B 1 82 ? 7.656 0.183 16.844 1 71.38 82 VAL B O 1
ATOM 1739 N N . GLY B 1 83 ? 5.676 0.583 17.578 1 64 83 GLY B N 1
ATOM 1740 C CA . GLY B 1 83 ? 6.004 0.046 18.891 1 64 83 GLY B CA 1
ATOM 1741 C C . GLY B 1 83 ? 6.727 1.04 19.781 1 64 83 GLY B C 1
ATOM 1742 O O . GLY B 1 83 ? 7.348 0.655 20.766 1 64 83 GLY B O 1
ATOM 1743 N N . GLU B 1 84 ? 7.02 2.219 19.281 1 58.94 84 GLU B N 1
ATOM 1744 C CA . GLU B 1 84 ? 7.715 3.186 20.125 1 58.94 84 GLU B CA 1
ATOM 1745 C C . GLU B 1 84 ? 6.801 3.709 21.234 1 58.94 84 GLU B C 1
ATOM 1747 O O . GLU B 1 84 ? 5.91 4.523 20.969 1 58.94 84 GLU B O 1
ATOM 1752 N N . THR B 1 85 ? 6.613 2.883 22.078 1 55.06 85 THR B N 1
ATOM 1753 C CA . THR B 1 85 ? 5.836 3.281 23.25 1 55.06 85 THR B CA 1
ATOM 1754 C C . THR B 1 85 ? 6.703 4.059 24.234 1 55.06 85 THR B C 1
ATOM 1756 O O . THR B 1 85 ? 6.348 4.199 25.406 1 55.06 85 THR B O 1
ATOM 1759 N N . ASP B 1 86 ? 7.824 4.477 23.703 1 55.69 86 ASP B N 1
ATOM 1760 C CA . ASP B 1 86 ? 8.57 5.074 24.812 1 55.69 86 ASP B CA 1
ATOM 1761 C C . ASP B 1 86 ? 7.836 6.285 25.375 1 55.69 86 ASP B C 1
ATOM 1763 O O . ASP B 1 86 ? 7.695 7.305 24.703 1 55.69 86 ASP B O 1
ATOM 1767 N N . PRO B 1 87 ? 7.152 6.039 26.484 1 57.59 87 PRO B N 1
ATOM 1768 C CA . PRO B 1 87 ? 6.316 6.902 27.312 1 57.59 87 PRO B CA 1
ATOM 1769 C C . PRO B 1 87 ? 7.094 8.078 27.906 1 57.59 87 PRO B C 1
ATOM 1771 O O . PRO B 1 87 ? 6.551 8.828 28.719 1 57.59 87 PRO B O 1
ATOM 1774 N N . SER B 1 88 ? 8.398 8.148 27.594 1 59.72 88 SER B N 1
ATOM 1775 C CA . SER B 1 88 ? 8.867 9.258 28.422 1 59.72 88 SER B CA 1
ATOM 1776 C C . SER B 1 88 ? 8.141 10.555 28.062 1 59.72 88 SER B C 1
ATOM 1778 O O . SER B 1 88 ? 7.836 10.805 26.906 1 59.72 88 SER B O 1
ATOM 1780 N N . PRO B 1 89 ? 7.637 11.172 29.094 1 63.03 89 PRO B N 1
ATOM 1781 C CA . PRO B 1 89 ? 6.84 12.391 28.938 1 63.03 89 PRO B CA 1
ATOM 1782 C C . PRO B 1 89 ? 7.469 13.375 27.953 1 63.03 89 PRO B C 1
ATOM 1784 O O . PRO B 1 89 ? 6.758 14.039 27.203 1 63.03 89 PRO B O 1
ATOM 1787 N N . GLU B 1 90 ? 8.828 13.469 27.938 1 65.19 90 GLU B N 1
ATOM 1788 C CA . GLU B 1 90 ? 9.516 14.438 27.078 1 65.19 90 GLU B CA 1
ATOM 1789 C C . GLU B 1 90 ? 9.469 14 25.625 1 65.19 90 GLU B C 1
ATOM 1791 O O . GLU B 1 90 ? 9.633 14.828 24.719 1 65.19 90 GLU B O 1
ATOM 1796 N N . ASN B 1 91 ? 9.023 12.789 25.516 1 69.56 91 ASN B N 1
ATOM 1797 C CA . ASN B 1 91 ? 9.023 12.266 24.141 1 69.56 91 ASN B CA 1
ATOM 1798 C C . ASN B 1 91 ? 7.625 11.828 23.719 1 69.56 91 ASN B C 1
ATOM 1800 O O . ASN B 1 91 ? 7.48 11.023 22.797 1 69.56 91 ASN B O 1
ATOM 1804 N N . SER B 1 92 ? 6.734 12.477 24.5 1 81.81 92 SER B N 1
ATOM 1805 C CA . SER B 1 92 ? 5.363 12.102 24.188 1 81.81 92 SER B CA 1
ATOM 1806 C C . SER B 1 92 ? 4.945 12.633 22.812 1 81.81 92 SER B C 1
ATOM 1808 O O . SER B 1 92 ? 5.586 13.539 22.281 1 81.81 92 SER B O 1
ATOM 1810 N N . SER B 1 93 ? 3.992 12.023 22.266 1 85.69 93 SER B N 1
ATOM 1811 C CA . SER B 1 93 ? 3.455 12.461 20.984 1 85.69 93 SER B CA 1
ATOM 1812 C C . SER B 1 93 ? 2.982 13.914 21.062 1 85.69 93 SER B C 1
ATOM 1814 O O . SER B 1 93 ? 3.137 14.672 20.094 1 85.69 93 SER B O 1
ATOM 1816 N N . GLU B 1 94 ? 2.473 14.336 22.172 1 89.44 94 GLU B N 1
ATOM 1817 C CA . GLU B 1 94 ? 1.981 15.703 22.359 1 89.44 94 GLU B CA 1
ATOM 1818 C C . GLU B 1 94 ? 3.123 16.703 22.281 1 89.44 94 GLU B C 1
ATOM 1820 O O . GLU B 1 94 ? 2.994 17.75 21.641 1 89.44 94 GLU B O 1
ATOM 1825 N N . VAL B 1 95 ? 4.184 16.422 22.969 1 89.5 95 VAL B N 1
ATOM 1826 C CA . VAL B 1 95 ? 5.332 17.312 23 1 89.5 95 VAL B CA 1
ATOM 1827 C C . VAL B 1 95 ? 5.938 17.422 21.609 1 89.5 95 VAL B C 1
ATOM 1829 O O . VAL B 1 95 ? 6.23 18.516 21.125 1 89.5 95 VAL B O 1
ATOM 1832 N N . ARG B 1 96 ? 6.066 16.328 21 1 86.75 96 ARG B N 1
ATOM 1833 C CA . ARG B 1 96 ? 6.602 16.297 19.641 1 86.75 96 ARG B CA 1
ATOM 1834 C C . ARG B 1 96 ? 5.699 17.047 18.672 1 86.75 96 ARG B C 1
ATOM 1836 O O . ARG B 1 96 ? 6.176 17.859 17.875 1 86.75 96 ARG B O 1
ATOM 1843 N N . THR B 1 97 ? 4.465 16.797 18.828 1 92.12 97 THR B N 1
ATOM 1844 C CA . THR B 1 97 ? 3.5 17.469 17.969 1 92.12 97 THR B CA 1
ATOM 1845 C C . THR B 1 97 ? 3.578 18.984 18.141 1 92.12 97 THR B C 1
ATOM 1847 O O . THR B 1 97 ? 3.592 19.719 17.172 1 92.12 97 THR B O 1
ATOM 1850 N N . HIS B 1 98 ? 3.643 19.391 19.375 1 92.69 98 HIS B N 1
ATOM 1851 C CA . HIS B 1 98 ? 3.688 20.812 19.672 1 92.69 98 HIS B CA 1
ATOM 1852 C C . HIS B 1 98 ? 4.934 21.469 19.078 1 92.69 98 HIS B C 1
ATOM 1854 O O . HIS B 1 98 ? 4.859 22.547 18.484 1 92.69 98 HIS B O 1
ATOM 1860 N N . ALA B 1 99 ? 6.035 20.797 19.188 1 89.56 99 ALA B N 1
ATOM 1861 C CA . ALA B 1 99 ? 7.301 21.312 18.656 1 89.56 99 ALA B CA 1
ATOM 1862 C C . ALA B 1 99 ? 7.254 21.438 17.141 1 89.56 99 ALA B C 1
ATOM 1864 O O . ALA B 1 99 ? 7.656 22.453 16.594 1 89.56 99 ALA B O 1
ATOM 1865 N N . ILE B 1 100 ? 6.746 20.469 16.5 1 90.19 100 ILE B N 1
ATOM 1866 C CA . ILE B 1 100 ? 6.648 20.453 15.047 1 90.19 100 ILE B CA 1
ATOM 1867 C C . ILE B 1 100 ? 5.668 21.531 14.586 1 90.19 100 ILE B C 1
ATOM 1869 O O . ILE B 1 100 ? 5.965 22.297 13.664 1 90.19 100 ILE B O 1
ATOM 1873 N N . PHE B 1 101 ? 4.566 21.547 15.227 1 93 101 PHE B N 1
ATOM 1874 C CA . PHE B 1 101 ? 3.494 22.469 14.891 1 93 101 PHE B CA 1
ATOM 1875 C C . PHE B 1 101 ? 3.967 23.906 15 1 93 101 PHE B C 1
ATOM 1877 O O . PHE B 1 101 ? 3.717 24.719 14.102 1 93 101 PHE B O 1
ATOM 1884 N N . LYS B 1 102 ? 4.629 24.219 16.047 1 91.69 102 LYS B N 1
ATOM 1885 C CA . LYS B 1 102 ? 5.121 25.578 16.281 1 91.69 102 LYS B CA 1
ATOM 1886 C C . LYS B 1 102 ? 6.129 25.984 15.219 1 91.69 102 LYS B C 1
ATOM 1888 O O . LYS B 1 102 ? 6.113 27.125 14.758 1 91.69 102 LYS B O 1
ATOM 1893 N N . LYS B 1 103 ? 6.879 25.078 14.852 1 92.19 103 LYS B N 1
ATOM 1894 C CA . LYS B 1 103 ? 7.895 25.344 13.836 1 92.19 103 LYS B CA 1
ATOM 1895 C C . LYS B 1 103 ? 7.254 25.609 12.477 1 92.19 103 LYS B C 1
ATOM 1897 O O . LYS B 1 103 ? 7.746 26.438 11.711 1 92.19 103 LYS B O 1
ATOM 1902 N N . MET B 1 104 ? 6.184 25.016 12.203 1 93.81 104 MET B N 1
ATOM 1903 C CA . MET B 1 104 ? 5.578 25.062 10.883 1 93.81 104 MET B CA 1
ATOM 1904 C C . MET B 1 104 ? 4.551 26.188 10.805 1 93.81 104 MET B C 1
ATOM 1906 O O . MET B 1 104 ? 4.312 26.75 9.727 1 93.81 104 MET B O 1
ATOM 1910 N N . ASP B 1 105 ? 3.945 26.438 11.883 1 95.69 105 ASP B N 1
ATOM 1911 C CA . ASP B 1 105 ? 2.875 27.422 11.922 1 95.69 105 ASP B CA 1
ATOM 1912 C C . ASP B 1 105 ? 3.439 28.844 11.875 1 95.69 105 ASP B C 1
ATOM 1914 O O . ASP B 1 105 ? 3.395 29.562 12.875 1 95.69 105 ASP B O 1
ATOM 1918 N N . LEU B 1 106 ? 3.699 29.359 10.75 1 93.69 106 LEU B N 1
ATOM 1919 C CA . LEU B 1 106 ? 4.434 30.594 10.531 1 93.69 106 LEU B CA 1
ATOM 1920 C C . LEU B 1 106 ? 3.602 31.797 10.953 1 93.69 106 LEU B C 1
ATOM 1922 O O . LEU B 1 106 ? 4.141 32.781 11.461 1 93.69 106 LEU B O 1
ATOM 1926 N N . ASN B 1 107 ? 2.277 31.766 10.781 1 95.31 107 ASN B N 1
ATOM 1927 C CA . ASN B 1 107 ? 1.454 32.938 11.117 1 95.31 107 ASN B CA 1
ATOM 1928 C C . ASN B 1 107 ? 0.822 32.781 12.5 1 95.31 107 ASN B C 1
ATOM 1930 O O . ASN B 1 107 ? -0.017 33.594 12.883 1 95.31 107 ASN B O 1
ATOM 1934 N N . SER B 1 108 ? 1.088 31.703 13.203 1 94.06 108 SER B N 1
ATOM 1935 C CA . SER B 1 108 ? 0.693 31.438 14.586 1 94.06 108 SER B CA 1
ATOM 1936 C C . SER B 1 108 ? -0.822 31.5 14.75 1 94.06 108 SER B C 1
ATOM 1938 O O . SER B 1 108 ? -1.329 32.062 15.719 1 94.06 108 SER B O 1
ATOM 1940 N N . ASP B 1 109 ? -1.604 30.969 13.719 1 95.31 109 ASP B N 1
ATOM 1941 C CA . ASP B 1 109 ? -3.059 30.938 13.82 1 95.31 109 ASP B CA 1
ATOM 1942 C C . ASP B 1 109 ? -3.541 29.594 14.367 1 95.31 109 ASP B C 1
ATOM 1944 O O . ASP B 1 109 ? -4.734 29.281 14.32 1 95.31 109 ASP B O 1
ATOM 1948 N N . HIS B 1 110 ? -2.633 28.719 14.766 1 94.44 110 HIS B N 1
ATOM 1949 C CA . HIS B 1 110 ? -2.879 27.469 15.469 1 94.44 110 HIS B CA 1
ATOM 1950 C C . HIS B 1 110 ? -3.471 26.422 14.531 1 94.44 110 HIS B C 1
ATOM 1952 O O . HIS B 1 110 ? -4.125 25.484 14.984 1 94.44 110 HIS B O 1
ATOM 1958 N N . VAL B 1 111 ? -3.346 26.625 13.281 1 96.62 111 VAL B N 1
ATOM 1959 C CA . VAL B 1 111 ? -3.617 25.609 12.281 1 96.62 111 VAL B CA 1
ATOM 1960 C C . VAL B 1 111 ? -2.518 25.609 11.219 1 96.62 111 VAL B C 1
ATOM 1962 O O . VAL B 1 111 ? -1.808 26.609 11.062 1 96.62 111 VAL B O 1
ATOM 1965 N N . LEU B 1 112 ? -2.326 24.516 10.555 1 97.12 112 LEU B N 1
ATOM 1966 C CA . LEU B 1 112 ? -1.362 24.438 9.461 1 97.12 112 LEU B CA 1
ATOM 1967 C C . LEU B 1 112 ? -2.07 24.406 8.109 1 97.12 112 LEU B C 1
ATOM 1969 O O . LEU B 1 112 ? -2.875 23.516 7.848 1 97.12 112 LEU B O 1
ATOM 1973 N N . SER B 1 113 ? -1.813 25.469 7.391 1 97.25 113 SER B N 1
ATOM 1974 C CA . SER B 1 113 ? -2.252 25.406 6 1 97.25 113 SER B CA 1
ATOM 1975 C C . SER B 1 113 ? -1.414 24.406 5.203 1 97.25 113 SER B C 1
ATOM 1977 O O . SER B 1 113 ? -0.359 23.969 5.66 1 97.25 113 SER B O 1
ATOM 1979 N N . LYS B 1 114 ? -1.936 24.062 4.023 1 96.12 114 LYS B N 1
ATOM 1980 C CA . LYS B 1 114 ? -1.183 23.156 3.16 1 96.12 114 LYS B CA 1
ATOM 1981 C C . LYS B 1 114 ? 0.182 23.734 2.809 1 96.12 114 LYS B C 1
ATOM 1983 O O . LYS B 1 114 ? 1.189 23.031 2.818 1 96.12 114 LYS B O 1
ATOM 1988 N N . GLU B 1 115 ? 0.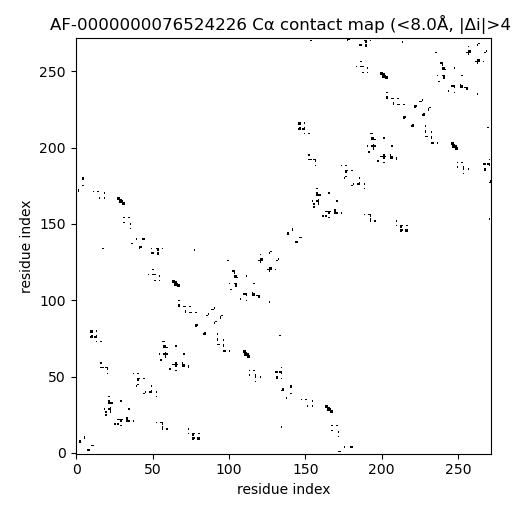203 24.938 2.527 1 95.5 115 GLU B N 1
ATOM 1989 C CA . GLU B 1 115 ? 1.443 25.625 2.17 1 95.5 115 GLU B CA 1
ATOM 1990 C C . GLU B 1 115 ? 2.443 25.578 3.322 1 95.5 115 GLU B C 1
ATOM 1992 O O . GLU B 1 115 ? 3.625 25.297 3.115 1 95.5 115 GLU B O 1
ATOM 1997 N N . GLU B 1 116 ? 1.988 25.891 4.484 1 96.31 116 GLU B N 1
ATOM 1998 C CA . GLU B 1 116 ? 2.865 25.859 5.652 1 96.31 116 GLU B CA 1
ATOM 1999 C C . GLU B 1 116 ? 3.41 24.453 5.898 1 96.31 116 GLU B C 1
ATOM 2001 O O . GLU B 1 116 ? 4.582 24.297 6.238 1 96.31 116 GLU B O 1
ATOM 2006 N N . PHE B 1 117 ? 2.51 23.547 5.75 1 95.31 117 PHE B N 1
ATOM 2007 C CA . PHE B 1 117 ? 2.895 22.156 5.953 1 95.3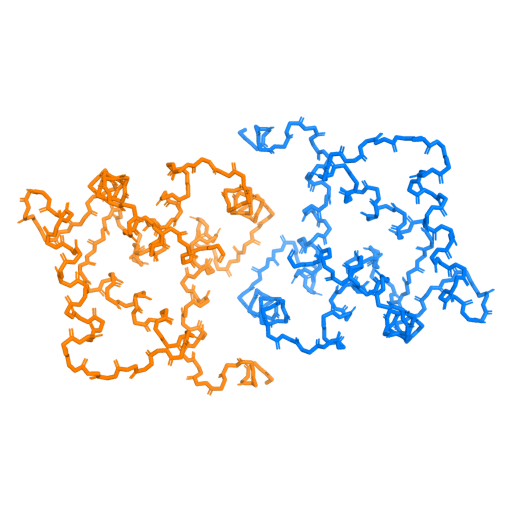1 117 PHE B CA 1
ATOM 2008 C C . PHE B 1 117 ? 3.982 21.75 4.969 1 95.31 117 PHE B C 1
ATOM 2010 O O . PHE B 1 117 ? 5.02 21.203 5.367 1 95.31 117 PHE B O 1
ATOM 2017 N N . ILE B 1 118 ? 3.779 22.016 3.699 1 93.94 118 ILE B N 1
ATOM 2018 C CA . ILE B 1 118 ? 4.711 21.625 2.643 1 93.94 118 ILE B CA 1
ATOM 2019 C C . ILE B 1 118 ? 6.035 22.359 2.83 1 93.94 118 ILE B C 1
ATOM 2021 O O . ILE B 1 118 ? 7.105 21.734 2.783 1 93.94 118 ILE B O 1
ATOM 2025 N N . ARG B 1 119 ? 5.961 23.594 3.092 1 92.88 119 ARG B N 1
ATOM 2026 C CA . ARG B 1 119 ? 7.16 24.391 3.297 1 92.88 119 ARG B CA 1
ATOM 2027 C C . ARG B 1 119 ? 7.953 23.906 4.5 1 92.88 119 ARG B C 1
ATOM 2029 O O . ARG B 1 119 ? 9.18 23.781 4.438 1 92.88 119 ARG B O 1
ATOM 2036 N N . GLY B 1 120 ? 7.211 23.672 5.566 1 91.19 120 GLY B N 1
ATOM 2037 C CA . GLY B 1 120 ? 7.863 23.172 6.766 1 91.19 120 GLY B CA 1
ATOM 2038 C C . GLY B 1 120 ? 8.586 21.859 6.543 1 91.19 120 GLY B C 1
ATOM 2039 O O . GLY B 1 120 ? 9.688 21.656 7.055 1 91.19 120 GLY B O 1
ATOM 2040 N N . CYS B 1 121 ? 8.016 21.016 5.805 1 90.12 121 CYS B N 1
ATOM 2041 C CA . CYS B 1 121 ? 8.602 19.703 5.562 1 90.12 121 CYS B CA 1
ATOM 2042 C C . CYS B 1 121 ? 9.766 19.797 4.582 1 90.12 121 CYS B C 1
ATOM 2044 O O . CYS B 1 121 ? 10.773 19.109 4.742 1 90.12 121 CYS B O 1
ATOM 2046 N N . ILE B 1 122 ? 9.633 20.594 3.619 1 88.75 122 ILE B N 1
ATOM 2047 C CA . ILE B 1 122 ? 10.672 20.734 2.604 1 88.75 122 ILE B CA 1
ATOM 2048 C C . ILE B 1 122 ? 11.922 21.359 3.221 1 88.75 122 ILE B C 1
ATOM 2050 O O . ILE B 1 122 ? 13.047 21 2.863 1 88.75 122 ILE B O 1
ATOM 2054 N N . ASN B 1 123 ? 11.68 22.25 4.152 1 88 123 ASN B N 1
ATOM 2055 C CA . ASN B 1 123 ? 12.781 23 4.754 1 88 123 ASN B CA 1
ATOM 2056 C C . ASN B 1 123 ? 13.445 22.203 5.875 1 88 123 ASN B C 1
ATOM 2058 O O . ASN B 1 123 ? 14.453 22.641 6.441 1 88 123 ASN B O 1
ATOM 2062 N N . ASP B 1 124 ? 12.898 21.172 6.188 1 85.88 124 ASP B N 1
ATOM 2063 C CA . ASP B 1 124 ? 13.414 20.312 7.258 1 85.88 124 ASP B CA 1
ATOM 2064 C C . ASP B 1 124 ? 13.398 18.844 6.848 1 85.88 124 ASP B C 1
ATOM 2066 O O . ASP B 1 124 ? 12.367 18.188 6.922 1 85.88 124 ASP B O 1
ATOM 2070 N N . GLU B 1 125 ? 14.508 18.359 6.523 1 81.31 125 GLU B N 1
ATOM 2071 C CA . GLU B 1 125 ? 14.625 17 6.012 1 81.31 125 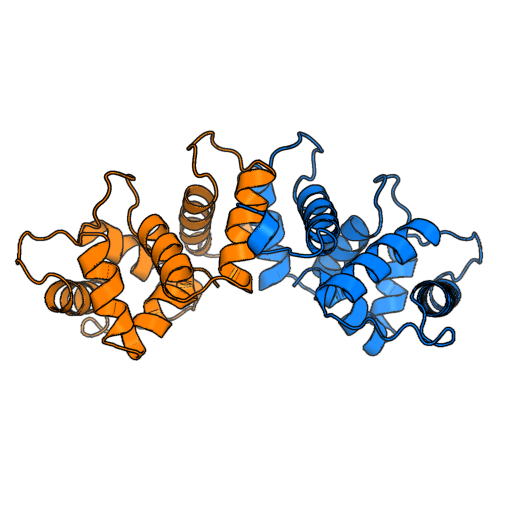GLU B CA 1
ATOM 2072 C C . GLU B 1 125 ? 14.141 15.977 7.031 1 81.31 125 GLU B C 1
ATOM 2074 O O . GLU B 1 125 ? 13.516 14.977 6.668 1 81.31 125 GLU B O 1
ATOM 2079 N N . HIS B 1 126 ? 14.438 16.25 8.203 1 78.75 126 HIS B N 1
ATOM 2080 C CA . HIS B 1 126 ? 14 15.352 9.258 1 78.75 126 HIS B CA 1
ATOM 2081 C C . HIS B 1 126 ? 12.477 15.289 9.336 1 78.75 126 HIS B C 1
ATOM 2083 O O . HIS B 1 126 ? 11.906 14.203 9.461 1 78.75 126 HIS B O 1
ATOM 2089 N N . LEU B 1 127 ? 11.906 16.422 9.211 1 79.31 127 LEU B N 1
ATOM 2090 C CA . LEU B 1 127 ? 10.445 16.469 9.258 1 79.31 127 LEU B CA 1
ATOM 2091 C C . LEU B 1 127 ? 9.836 15.812 8.031 1 79.31 127 LEU B C 1
ATOM 2093 O O . LEU B 1 127 ? 8.812 15.133 8.125 1 79.31 127 LEU B O 1
ATOM 2097 N N . TYR B 1 128 ? 10.516 16.031 6.941 1 81.12 128 TYR B N 1
ATOM 2098 C CA . TYR B 1 128 ? 10.055 15.406 5.711 1 81.12 128 TYR B CA 1
ATOM 2099 C C . TYR B 1 128 ? 10.008 13.891 5.852 1 81.12 128 TYR B C 1
ATOM 2101 O O . TYR B 1 128 ? 8.992 13.258 5.566 1 81.12 128 TYR B O 1
ATOM 2109 N N . ASN B 1 129 ? 11.078 13.352 6.336 1 80.31 129 ASN B N 1
ATOM 2110 C CA . ASN B 1 129 ? 11.18 11.898 6.465 1 80.31 129 ASN B CA 1
ATOM 2111 C C . ASN B 1 129 ? 10.18 11.359 7.488 1 80.31 129 ASN B C 1
ATOM 2113 O O . ASN B 1 129 ? 9.641 10.266 7.312 1 80.31 129 ASN B O 1
ATOM 2117 N N . LEU B 1 130 ? 9.93 12.188 8.422 1 73.75 130 LEU B N 1
ATOM 2118 C CA . LEU B 1 130 ? 9.039 11.773 9.5 1 73.75 130 LEU B CA 1
ATOM 2119 C C . LEU B 1 130 ? 7.582 11.805 9.055 1 73.75 130 LEU B C 1
ATOM 2121 O O . LEU B 1 130 ? 6.82 10.875 9.328 1 73.75 130 LEU B O 1
ATOM 2125 N N . LEU B 1 131 ? 7.273 12.773 8.328 1 76.56 131 LEU B N 1
ATOM 2126 C CA . LEU B 1 131 ? 5.859 13.016 8.07 1 76.56 131 LEU B CA 1
ATOM 2127 C C . LEU B 1 131 ? 5.457 12.469 6.707 1 76.56 131 LEU B C 1
ATOM 2129 O O . LEU B 1 131 ? 4.324 12.023 6.523 1 76.56 131 LEU B O 1
ATOM 2133 N N . ALA B 1 132 ? 6.375 12.539 5.75 1 73.25 132 ALA B N 1
ATOM 2134 C CA . ALA B 1 132 ? 6.078 12.039 4.406 1 73.25 132 ALA B CA 1
ATOM 2135 C C . ALA B 1 132 ? 6.125 10.516 4.359 1 73.25 132 ALA B C 1
ATOM 2137 O O . ALA B 1 132 ? 5.469 9.898 3.521 1 73.25 132 ALA B O 1
ATOM 2138 N N . SER B 1 133 ? 6.961 9.875 5.23 1 65.56 133 SER B N 1
ATOM 2139 C CA . SER B 1 133 ? 7.152 8.43 5.219 1 65.56 133 SER B CA 1
ATOM 2140 C C . SER B 1 133 ? 5.961 7.711 5.84 1 65.56 133 SER B C 1
ATOM 2142 O O . SER B 1 133 ? 5.773 6.512 5.621 1 65.56 133 SER B O 1
ATOM 2144 N N . ALA B 1 134 ? 5.188 8.414 6.59 1 56.66 134 ALA B N 1
ATOM 2145 C CA . ALA B 1 134 ? 4.023 7.824 7.246 1 56.66 134 ALA B CA 1
ATOM 2146 C C . ALA B 1 134 ? 3.049 7.25 6.227 1 56.66 134 ALA B C 1
ATOM 2148 O O . ALA B 1 134 ? 2.342 6.277 6.512 1 56.66 134 ALA B O 1
ATOM 2149 N N . GLY B 1 135 ? 3.09 7.754 5.012 1 55.34 135 GLY B N 1
ATOM 2150 C CA . GLY B 1 135 ? 2.227 7.246 3.959 1 55.34 135 GLY B CA 1
ATOM 2151 C C . GLY B 1 135 ? 2.875 6.148 3.133 1 55.34 135 GLY B C 1
ATOM 2152 O O . GLY B 1 135 ? 2.238 5.57 2.25 1 55.34 135 GLY B O 1
ATOM 2153 N N . SER B 1 136 ? 4.246 5.926 3.297 1 51.16 136 SER B N 1
ATOM 2154 C CA . SER B 1 136 ? 4.984 5.047 2.396 1 51.16 136 SER B CA 1
ATOM 2155 C C . SER B 1 136 ? 5.184 3.666 3.012 1 51.16 136 SER B C 1
ATOM 2157 O O . SER B 1 136 ? 5.176 3.518 4.234 1 51.16 136 SER B O 1
#